Protein AF-R7S179-F1 (afdb_monomer)

Mean predicted aligned error: 14.48 Å

Organism: Punctularia strigosozonata (strain HHB-11173) (NCBI:txid741275)

Sequence (251 aa):
MVPTKLAPVFHELSKTSAAYLLSNSPLTSDRPHPTIDPVTISPVKPKHADLLTKSPETEREALLQHALHKSEVNAAYLKGQLLGQQAGMVLQSLYCERVRRQLATQEKKEDKAGKKKRIMGDGMPKLLTSDEFVQLVIDHEEAELETERTKARRRKLAEKRAKLMEKWKEDEKARLERNKAQRQRFKDEMEAYEVEKANAKAEKRKLHLCKPKLGKVEAQAPKPKISETTDDDSEQESDETELEESADETD

pLDDT: mean 84.63, std 15.51, range [36.94, 98.06]

Radius of gyration: 38.77 Å; Cα contacts (8 Å, |Δi|>4): 76; chains: 1; bounding box: 51×109×84 Å

Solvent-accessible surface area (backbone atoms only — not comparable to full-atom values): 15765 Å² total; per-residue (Å²): 135,78,62,80,88,47,51,67,57,54,57,54,41,56,74,42,95,61,25,62,80,77,46,92,62,80,90,58,55,86,57,86,71,90,82,79,84,80,74,88,76,76,80,92,69,85,86,55,58,75,67,70,70,50,80,64,92,46,74,67,48,46,52,50,47,52,51,48,52,53,51,52,53,51,52,51,50,55,51,51,51,50,52,51,51,50,53,51,50,53,52,50,51,55,49,54,51,52,52,33,52,53,45,41,54,46,52,54,47,53,58,45,56,55,61,77,74,38,98,58,76,83,75,68,93,71,66,79,84,39,69,70,51,50,50,52,51,50,52,49,52,53,50,52,53,51,54,48,53,51,50,52,52,52,50,55,51,50,53,52,49,50,54,53,50,50,52,51,50,54,54,48,51,55,49,51,52,53,45,49,52,54,51,48,54,46,49,55,51,42,52,53,50,50,54,51,50,51,49,25,58,76,72,70,48,85,76,85,74,77,81,77,75,83,72,91,71,85,75,85,77,81,74,86,76,80,76,78,75,89,70,93,77,84,82,88,81,80,82,79,78,79,78,81,79,80,82,84,78,92,131

Structure (mmCIF, N/CA/C/O backbone):
data_AF-R7S179-F1
#
_entry.id   AF-R7S179-F1
#
loop_
_atom_site.group_PDB
_atom_site.id
_atom_site.type_symbol
_atom_site.label_atom_id
_atom_site.label_alt_id
_atom_site.label_comp_id
_atom_site.label_asym_id
_atom_site.label_entity_id
_atom_site.label_seq_id
_atom_site.pdbx_PDB_ins_code
_atom_site.Cartn_x
_atom_site.Cartn_y
_atom_site.Cartn_z
_atom_site.occupancy
_atom_site.B_iso_or_equiv
_atom_site.auth_seq_id
_atom_site.auth_comp_id
_atom_site.auth_asym_id
_atom_site.auth_atom_id
_atom_site.pdbx_PDB_model_num
ATOM 1 N N . MET A 1 1 ? -9.221 -39.201 23.352 1.00 52.22 1 MET A N 1
ATOM 2 C CA . MET A 1 1 ? -10.624 -39.550 23.672 1.00 52.22 1 MET A CA 1
ATOM 3 C C . MET A 1 1 ? -11.438 -38.271 23.663 1.00 52.22 1 MET A C 1
ATOM 5 O O . MET A 1 1 ? -11.170 -37.400 24.478 1.00 52.22 1 MET A O 1
ATOM 9 N N . VAL A 1 2 ? -12.360 -38.120 22.711 1.00 57.50 2 VAL A N 1
ATOM 10 C CA . VAL A 1 2 ? -13.277 -36.971 22.676 1.00 57.50 2 VAL A CA 1
ATOM 11 C C . VAL A 1 2 ? -14.406 -37.245 23.679 1.00 57.50 2 VAL A C 1
ATOM 13 O O . VAL A 1 2 ? -14.933 -38.359 23.669 1.00 57.50 2 VAL A O 1
ATOM 16 N N . PRO A 1 3 ? -14.782 -36.296 24.555 1.00 66.88 3 PRO A N 1
ATOM 17 C CA . PRO A 1 3 ? -15.920 -36.471 25.451 1.00 66.88 3 PRO A CA 1
ATOM 18 C C . PRO A 1 3 ? -17.174 -36.802 24.634 1.00 66.88 3 PRO A C 1
ATOM 20 O O . PRO A 1 3 ? -17.532 -36.058 23.723 1.00 66.88 3 PRO A O 1
ATOM 23 N N . THR A 1 4 ? -17.864 -37.896 24.959 1.00 71.00 4 THR A N 1
ATOM 24 C CA . THR A 1 4 ? -19.039 -38.404 24.219 1.00 71.00 4 THR A CA 1
ATOM 25 C C . THR A 1 4 ? -20.164 -37.378 24.062 1.00 71.00 4 THR A C 1
ATOM 27 O O . THR A 1 4 ? -20.930 -37.453 23.108 1.00 71.00 4 THR A O 1
ATOM 30 N N . LYS A 1 5 ? -20.230 -36.369 24.939 1.00 78.12 5 LYS A N 1
ATOM 31 C CA . LYS A 1 5 ? -21.203 -35.267 24.863 1.00 78.12 5 LYS A CA 1
ATOM 32 C C . LYS A 1 5 ? -20.897 -34.222 23.780 1.00 78.12 5 LYS A C 1
ATOM 34 O O . LYS A 1 5 ? -21.787 -33.463 23.422 1.00 78.12 5 LYS A O 1
ATOM 39 N N . LEU A 1 6 ? -19.667 -34.170 23.263 1.00 81.50 6 LEU A N 1
ATOM 40 C CA . LEU A 1 6 ? -19.241 -33.186 22.255 1.00 81.50 6 LEU A CA 1
ATOM 41 C C . LEU A 1 6 ? -19.218 -33.749 20.827 1.00 81.50 6 LEU A C 1
ATOM 43 O O . LEU A 1 6 ? -19.118 -32.982 19.874 1.00 81.50 6 LEU A O 1
ATOM 47 N N . ALA A 1 7 ? -19.352 -35.068 20.664 1.00 82.31 7 ALA A N 1
ATOM 48 C CA . ALA A 1 7 ? -19.410 -35.730 19.360 1.00 82.31 7 ALA A CA 1
ATOM 49 C C . ALA A 1 7 ? -20.410 -35.103 18.355 1.00 82.31 7 ALA A C 1
ATOM 51 O O . ALA A 1 7 ? -20.011 -34.917 17.203 1.00 82.31 7 ALA A O 1
ATOM 52 N N . PRO A 1 8 ? -21.652 -34.720 18.733 1.00 88.00 8 PRO A N 1
ATOM 53 C CA . PRO A 1 8 ? -22.572 -34.100 17.776 1.00 88.00 8 PRO A CA 1
ATOM 54 C C . PRO A 1 8 ? -22.092 -32.718 17.310 1.00 88.00 8 PRO A C 1
ATOM 56 O O . PRO A 1 8 ? -22.173 -32.420 16.123 1.00 88.00 8 PRO A O 1
ATOM 59 N N . VAL A 1 9 ? -21.502 -31.919 18.205 1.00 87.00 9 VAL A N 1
ATOM 60 C CA . VAL A 1 9 ? -20.981 -30.579 17.883 1.00 87.00 9 VAL A CA 1
ATOM 61 C C . VAL A 1 9 ? -19.817 -30.668 16.896 1.00 87.00 9 VAL A C 1
ATOM 63 O O . VAL A 1 9 ? -19.770 -29.923 15.923 1.00 87.00 9 VAL A O 1
ATOM 66 N N . PHE A 1 10 ? -18.898 -31.619 17.091 1.00 88.19 10 PHE A N 1
ATOM 67 C CA . PHE A 1 10 ? -17.797 -31.850 16.151 1.00 88.19 10 PHE A CA 1
ATOM 68 C C . PHE A 1 10 ? -18.288 -32.281 14.764 1.00 88.19 10 PHE A C 1
ATOM 70 O O . PHE A 1 10 ? -17.732 -31.853 13.755 1.00 88.19 10 PHE A O 1
ATOM 77 N N . HIS A 1 11 ? -19.339 -33.099 14.708 1.00 89.12 11 HIS A N 1
ATOM 78 C CA . HIS A 1 11 ? -19.940 -33.536 13.451 1.00 89.12 11 HIS A CA 1
ATOM 79 C C . HIS A 1 11 ? -20.708 -32.418 12.728 1.00 89.12 11 HIS A C 1
ATOM 81 O O . HIS A 1 11 ? -20.750 -32.393 11.502 1.00 89.12 11 HIS A O 1
ATOM 87 N N . GLU A 1 12 ? -21.317 -31.480 13.451 1.00 91.06 12 GLU A N 1
ATOM 88 C CA . GLU A 1 12 ? -21.887 -30.281 12.828 1.00 91.06 12 GLU A CA 1
ATOM 89 C C . GLU A 1 12 ? -20.784 -29.358 12.305 1.00 91.06 12 GLU A C 1
ATOM 91 O O . GLU A 1 12 ? -20.850 -28.894 11.168 1.00 91.06 12 GLU A O 1
ATOM 96 N N . LEU A 1 13 ? -19.723 -29.160 13.088 1.00 88.00 13 LEU A N 1
ATOM 97 C CA . LEU A 1 13 ? -18.619 -28.272 12.734 1.00 88.00 13 LEU A CA 1
ATOM 98 C C . LEU A 1 13 ? -17.815 -28.794 11.531 1.00 88.00 13 LEU A C 1
ATOM 100 O O . LEU A 1 13 ? -17.402 -27.995 10.689 1.00 88.00 13 LEU A O 1
ATOM 104 N N . SER A 1 14 ? -17.684 -30.117 11.371 1.00 90.31 14 SER A N 1
ATOM 105 C CA . SER A 1 14 ? -17.060 -30.734 10.189 1.00 90.31 14 SER A CA 1
ATOM 106 C C . SER A 1 14 ? -17.833 -30.514 8.883 1.00 90.31 14 SER A C 1
ATOM 108 O O . SER A 1 14 ? -17.258 -30.672 7.809 1.00 90.31 14 SER A O 1
ATOM 110 N N . LYS A 1 15 ? -19.112 -30.123 8.951 1.00 91.38 15 LYS A N 1
ATOM 111 C CA . LYS A 1 15 ? -19.933 -29.771 7.780 1.00 91.38 15 LYS A CA 1
ATOM 112 C C . LYS A 1 15 ? -19.866 -28.288 7.417 1.00 91.38 15 LYS A C 1
ATOM 114 O O . LYS A 1 15 ? -20.423 -27.887 6.400 1.00 91.38 15 LYS A O 1
ATOM 119 N N . THR A 1 16 ? -19.226 -27.467 8.246 1.00 89.44 16 THR A N 1
ATOM 120 C CA . THR A 1 16 ? -19.090 -26.026 8.006 1.00 89.44 16 THR A CA 1
ATOM 121 C C . THR A 1 16 ? -17.781 -25.698 7.293 1.00 89.44 16 THR A C 1
ATOM 123 O O . THR A 1 16 ? -16.869 -26.521 7.212 1.00 89.44 16 THR A O 1
ATOM 126 N N . SER A 1 17 ? -17.633 -24.451 6.843 1.00 84.31 17 SER A N 1
ATOM 127 C CA . SER A 1 17 ? -16.355 -23.934 6.334 1.00 84.31 17 SER A CA 1
ATOM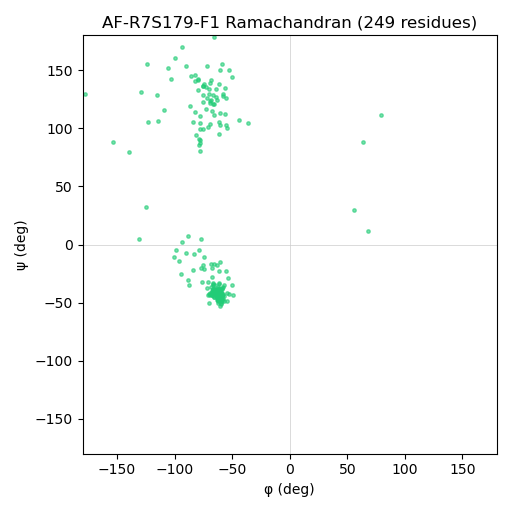 128 C C . SER A 1 17 ? -15.229 -23.966 7.375 1.00 84.31 17 SER A C 1
ATOM 130 O O . SER A 1 17 ? -14.065 -23.867 7.000 1.00 84.31 17 SER A O 1
ATOM 132 N N . ALA A 1 18 ? -15.548 -24.151 8.662 1.00 85.19 18 ALA A N 1
ATOM 133 C CA . ALA A 1 18 ? -14.594 -24.285 9.758 1.00 85.19 18 ALA A CA 1
ATOM 134 C C . ALA A 1 18 ? -14.127 -25.735 10.005 1.00 85.19 18 ALA A C 1
ATOM 136 O O . ALA A 1 18 ? -13.396 -25.984 10.964 1.00 85.19 18 ALA A O 1
ATOM 137 N N . ALA A 1 19 ? -14.490 -26.695 9.142 1.00 88.75 19 ALA A N 1
ATOM 138 C CA . ALA A 1 19 ? -14.083 -28.100 9.259 1.00 88.75 19 ALA A CA 1
ATOM 139 C C . ALA A 1 19 ? -12.560 -28.289 9.377 1.00 88.75 19 ALA A C 1
ATOM 141 O O . ALA A 1 19 ? -12.085 -29.223 10.025 1.00 88.75 19 ALA A O 1
ATOM 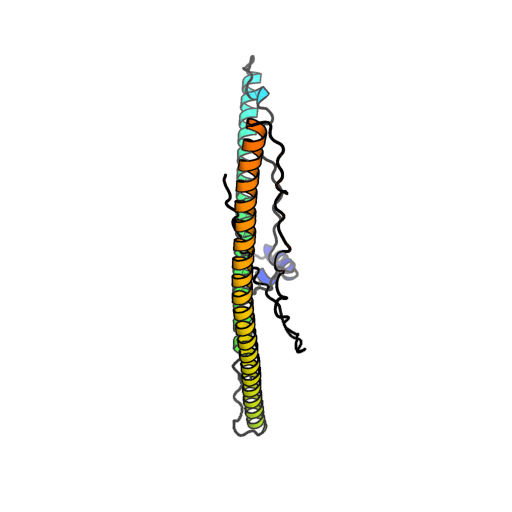142 N N . TYR A 1 20 ? -11.783 -27.369 8.800 1.00 86.31 20 TYR A N 1
ATOM 143 C CA . TYR A 1 20 ? -10.325 -27.382 8.869 1.00 86.31 20 TYR A CA 1
ATOM 144 C C . TYR A 1 20 ? -9.773 -27.269 10.298 1.00 86.31 20 TYR A C 1
ATOM 146 O O . TYR A 1 20 ? -8.650 -27.709 10.532 1.00 86.31 20 TYR A O 1
ATOM 154 N N . LEU A 1 21 ? -10.540 -26.724 11.253 1.00 86.25 21 LEU A N 1
ATOM 155 C CA . LEU A 1 21 ? -10.159 -26.662 12.670 1.00 86.25 21 LEU A CA 1
ATOM 156 C C . LEU A 1 21 ? -10.114 -28.047 13.327 1.00 86.25 21 LEU A C 1
ATOM 158 O O . LEU A 1 21 ? -9.481 -28.213 14.365 1.00 86.25 21 LEU A O 1
ATOM 162 N N . LEU A 1 22 ? -10.789 -29.033 12.729 1.00 88.38 22 LEU A N 1
ATOM 163 C CA . LEU A 1 22 ? -10.810 -30.422 13.189 1.00 88.38 22 LEU A CA 1
ATOM 164 C C . LEU A 1 22 ? -9.788 -31.295 12.459 1.00 88.38 22 LEU A C 1
ATOM 166 O O . LEU A 1 22 ? -9.523 -32.419 12.881 1.00 88.38 22 LEU A O 1
ATOM 170 N N . SER A 1 23 ? -9.241 -30.802 11.347 1.00 85.31 23 SER A N 1
ATOM 171 C CA . SER A 1 23 ? -8.255 -31.530 10.557 1.00 85.31 23 SER A CA 1
ATOM 172 C C . SER A 1 23 ? -6.856 -31.362 11.147 1.00 85.31 23 SER A C 1
ATOM 174 O O . SER A 1 23 ? -6.461 -30.259 11.513 1.00 85.31 23 SER A O 1
ATOM 176 N N . ASN A 1 24 ? -6.065 -32.435 11.140 1.00 87.38 24 ASN A N 1
ATOM 177 C CA . ASN A 1 24 ? -4.632 -32.370 11.458 1.00 87.38 24 ASN A CA 1
ATOM 178 C C . ASN A 1 24 ? -3.791 -31.817 10.291 1.00 87.38 24 ASN A C 1
ATOM 180 O O . ASN A 1 24 ? -2.563 -31.824 10.345 1.00 87.38 24 ASN A O 1
ATOM 184 N N . SER A 1 25 ? -4.435 -31.387 9.204 1.00 83.31 25 SER A N 1
ATOM 185 C CA . SER A 1 25 ? -3.755 -30.855 8.030 1.00 83.31 25 SER A CA 1
ATOM 186 C C . SER A 1 25 ? -3.246 -29.437 8.310 1.00 83.31 25 SER A C 1
ATOM 188 O O . SER A 1 25 ? -4.022 -28.620 8.823 1.00 83.31 25 SER A O 1
ATOM 190 N N . PRO A 1 26 ? -2.005 -29.099 7.907 1.00 84.12 26 PRO A N 1
ATOM 191 C CA . PRO A 1 26 ? -1.452 -27.755 8.060 1.00 84.12 26 PRO A CA 1
ATOM 192 C C . PRO A 1 26 ? -2.406 -26.679 7.534 1.00 84.12 26 PRO A C 1
ATOM 194 O O . PRO A 1 26 ? -3.123 -26.905 6.555 1.00 84.12 26 PRO A O 1
ATOM 197 N N . LEU A 1 27 ? -2.445 -25.524 8.198 1.00 85.00 27 LEU A N 1
ATOM 198 C CA . LEU A 1 27 ? -3.229 -24.381 7.735 1.00 85.00 27 LEU A CA 1
ATOM 199 C C . LEU A 1 27 ? -2.605 -23.834 6.450 1.00 85.00 27 LEU A C 1
ATOM 201 O O . LEU A 1 27 ? -1.428 -23.487 6.447 1.00 85.00 27 LEU A O 1
ATOM 205 N N . THR A 1 28 ? -3.405 -23.745 5.391 1.00 87.75 28 THR A N 1
ATOM 206 C CA . THR A 1 28 ? -3.017 -23.125 4.119 1.00 87.75 28 THR A CA 1
ATOM 207 C C . THR A 1 28 ? -3.556 -21.703 4.029 1.00 87.75 28 THR A C 1
ATOM 209 O O . THR A 1 28 ? -4.495 -21.341 4.754 1.00 87.75 28 THR A O 1
ATOM 212 N N . SER A 1 29 ? -2.975 -20.881 3.153 1.00 89.75 29 SER A N 1
ATOM 213 C CA . SER A 1 29 ? -3.337 -19.458 3.074 1.00 89.75 29 SER A CA 1
ATOM 214 C C . SER A 1 29 ? -4.766 -19.232 2.564 1.00 89.75 29 SER A C 1
ATOM 216 O O . SER A 1 29 ? -5.420 -18.280 2.992 1.00 89.75 29 SER A O 1
ATOM 218 N N . ASP A 1 30 ? -5.277 -20.165 1.756 1.00 85.31 30 ASP A N 1
ATOM 219 C CA . ASP A 1 30 ? -6.620 -20.139 1.161 1.00 85.31 30 ASP A CA 1
ATOM 220 C C . ASP A 1 30 ? -7.760 -20.461 2.139 1.00 85.31 30 ASP A C 1
ATOM 222 O O . ASP A 1 30 ? -8.935 -20.284 1.811 1.00 85.31 30 ASP A O 1
ATOM 226 N N . ARG A 1 31 ? -7.469 -20.938 3.358 1.00 85.00 31 ARG A N 1
ATOM 227 C CA . ARG A 1 31 ? -8.540 -21.247 4.318 1.00 85.00 31 ARG A CA 1
ATOM 228 C C . ARG A 1 31 ? -9.199 -19.955 4.814 1.00 85.00 31 ARG A C 1
ATOM 230 O O . ARG A 1 31 ? -8.490 -19.031 5.227 1.00 85.00 31 ARG A O 1
ATOM 237 N N . PRO A 1 32 ? -10.538 -19.868 4.870 1.00 77.62 32 PRO A N 1
ATOM 238 C CA . PRO A 1 32 ? -11.215 -18.673 5.367 1.00 77.62 32 PRO A CA 1
ATOM 239 C C . PRO A 1 32 ? -10.829 -18.408 6.831 1.00 77.62 32 PRO A C 1
ATOM 241 O O . PRO A 1 32 ? -10.699 -19.338 7.621 1.00 77.62 32 PRO A O 1
ATOM 244 N N . HIS A 1 33 ? -10.581 -17.147 7.192 1.00 76.44 33 HIS A N 1
ATOM 245 C CA . HIS A 1 33 ? -10.461 -16.713 8.591 1.00 76.44 33 HIS A CA 1
ATOM 246 C C . HIS A 1 33 ? -11.753 -16.008 8.970 1.00 76.44 33 HIS A C 1
ATOM 248 O O . HIS A 1 33 ? -12.308 -15.304 8.127 1.00 76.44 33 HIS A O 1
ATOM 254 N N . PRO A 1 34 ? -12.237 -16.180 10.208 1.00 79.19 34 PRO A N 1
ATOM 255 C CA . PRO A 1 34 ? -13.351 -15.390 10.701 1.00 79.19 34 PRO A CA 1
ATOM 256 C C . PRO A 1 34 ? -12.972 -13.906 10.710 1.00 79.19 34 PRO A C 1
ATOM 258 O O . PRO A 1 34 ? -12.215 -13.464 11.570 1.00 79.19 34 PRO A O 1
ATOM 261 N N . THR A 1 35 ? -13.512 -13.146 9.760 1.00 79.69 35 THR A N 1
ATOM 262 C CA . THR A 1 35 ? -13.478 -11.685 9.797 1.00 79.69 35 THR A CA 1
ATOM 263 C C . THR A 1 35 ? -14.386 -11.232 10.926 1.00 79.69 35 THR A C 1
ATOM 265 O O . THR A 1 35 ? -15.556 -11.615 10.977 1.00 79.69 35 THR A O 1
ATOM 268 N N . ILE A 1 36 ? -13.837 -10.460 11.858 1.00 81.69 36 ILE A N 1
ATOM 269 C CA . ILE A 1 36 ? -14.620 -9.892 12.947 1.00 81.69 36 ILE A CA 1
ATOM 270 C C . ILE A 1 36 ? -14.741 -8.403 12.700 1.00 81.69 36 ILE A C 1
ATOM 272 O O . ILE A 1 36 ? -13.739 -7.690 12.741 1.00 81.69 36 ILE A O 1
ATOM 276 N N . ASP A 1 37 ? -15.968 -7.951 12.474 1.00 85.81 37 ASP A N 1
ATOM 277 C CA . ASP A 1 37 ? -16.251 -6.540 12.274 1.00 85.81 37 ASP A CA 1
ATOM 278 C C . ASP A 1 37 ? -16.366 -5.848 13.639 1.00 85.81 37 ASP A C 1
ATOM 280 O O . ASP A 1 37 ? -17.268 -6.161 14.428 1.00 85.81 37 ASP A O 1
ATOM 284 N N . PRO A 1 38 ? -15.441 -4.932 13.973 1.00 86.75 38 PRO A N 1
ATOM 285 C CA . PRO A 1 38 ? -15.494 -4.219 15.236 1.00 86.75 38 PRO A CA 1
ATOM 286 C C . PRO A 1 38 ? -16.724 -3.300 15.273 1.00 86.75 38 PRO A C 1
ATOM 288 O O . PRO A 1 38 ? -16.932 -2.474 14.385 1.00 86.75 38 PRO A O 1
ATOM 291 N N . VAL A 1 39 ? -17.5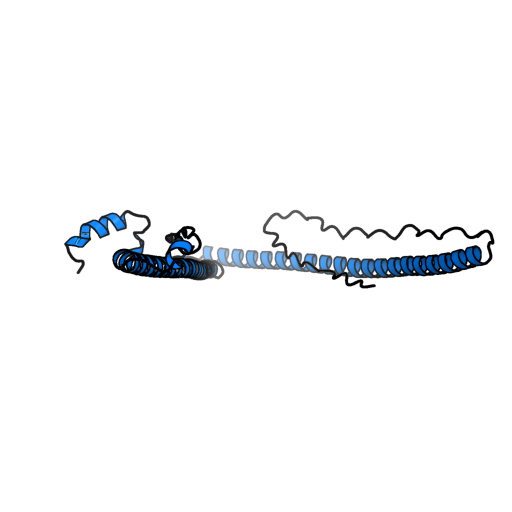28 -3.398 16.331 1.00 88.06 39 VAL A N 1
ATOM 292 C CA . VAL A 1 39 ? -18.703 -2.532 16.519 1.00 88.06 39 VAL A CA 1
ATOM 293 C C . VAL A 1 39 ? -18.255 -1.140 16.958 1.00 88.06 39 VAL A C 1
ATOM 295 O O . VAL A 1 39 ? -17.404 -0.996 17.829 1.00 88.06 39 VAL A O 1
ATOM 298 N N . THR A 1 40 ? -18.830 -0.073 16.409 1.00 88.25 40 THR A N 1
ATOM 299 C CA . THR A 1 40 ? -18.485 1.283 16.853 1.00 88.25 40 THR A CA 1
ATOM 300 C C . THR A 1 40 ? -18.918 1.510 18.305 1.00 88.25 40 THR A C 1
ATOM 302 O O . THR A 1 40 ? -20.107 1.599 18.613 1.00 88.25 40 THR A O 1
ATOM 305 N N . ILE A 1 41 ? -17.948 1.647 19.212 1.00 87.44 41 ILE A N 1
ATOM 306 C CA . ILE A 1 41 ? -18.205 2.006 20.608 1.00 87.44 41 ILE A CA 1
ATOM 307 C C . ILE A 1 41 ? -18.243 3.532 20.707 1.00 87.44 41 ILE A C 1
ATOM 309 O O . ILE A 1 41 ? -17.263 4.217 20.423 1.00 87.44 41 ILE A O 1
ATOM 313 N N . SER A 1 42 ? -19.382 4.082 21.130 1.00 88.19 42 SER A N 1
ATOM 314 C CA . SER A 1 42 ? -19.509 5.521 21.402 1.00 88.19 42 SER A CA 1
ATOM 315 C C . SER A 1 42 ? -18.510 5.975 22.477 1.00 88.19 42 SER A C 1
ATOM 317 O O . SER A 1 42 ? -18.146 5.175 23.334 1.00 88.19 42 SER A O 1
ATOM 319 N N . PRO A 1 43 ? -18.101 7.250 22.543 1.00 86.12 43 PRO A N 1
ATOM 320 C CA . PRO A 1 43 ? -17.255 7.735 23.636 1.00 86.12 43 PRO A CA 1
ATOM 321 C C . PRO A 1 43 ? -17.936 7.585 25.010 1.00 86.12 43 PRO A C 1
ATOM 323 O O . PRO A 1 43 ? -19.169 7.586 25.123 1.00 86.12 43 PRO A O 1
ATOM 326 N N . VAL A 1 44 ? -17.148 7.403 26.075 1.00 85.88 44 VAL A N 1
ATOM 327 C CA . VAL A 1 44 ? -17.656 7.418 27.460 1.00 85.88 44 VAL A CA 1
ATOM 328 C C . VAL A 1 44 ? -18.100 8.849 27.766 1.00 85.88 44 VAL A C 1
ATOM 330 O O . VAL A 1 44 ? -17.280 9.761 27.750 1.00 85.88 44 VAL A O 1
ATOM 333 N N . LYS A 1 45 ? -19.400 9.059 27.991 1.00 86.38 45 LYS A N 1
ATOM 334 C CA . LYS A 1 45 ? -19.958 10.365 28.363 1.00 86.38 45 LYS A CA 1
ATOM 335 C C . LYS A 1 45 ? -20.536 10.271 29.775 1.00 86.38 45 LYS A C 1
ATOM 337 O O . LYS A 1 45 ? -21.337 9.357 29.996 1.00 86.38 45 LYS A O 1
ATOM 342 N N . PRO A 1 46 ? -20.172 11.176 30.699 1.00 84.56 46 PRO A N 1
ATOM 343 C CA . PRO A 1 46 ? -20.833 11.250 31.995 1.00 84.56 46 PRO A CA 1
ATOM 344 C C . PRO A 1 46 ? -22.281 11.696 31.766 1.00 84.56 46 PRO A C 1
ATOM 346 O O . PRO A 1 46 ? -22.520 12.729 31.141 1.00 84.56 46 PRO A O 1
ATOM 349 N N . LYS A 1 47 ? -23.254 10.881 32.186 1.00 87.31 47 LYS A N 1
ATOM 350 C CA . LYS A 1 47 ? -24.679 11.155 31.935 1.00 87.31 47 LYS A CA 1
ATOM 351 C C . LYS A 1 47 ? -25.293 12.006 33.037 1.00 87.31 47 LYS A C 1
ATOM 353 O O . LYS A 1 47 ? -26.220 12.761 32.762 1.00 87.31 47 LYS A O 1
ATOM 358 N N . HIS A 1 48 ? -24.788 11.882 34.263 1.00 91.94 48 HIS A N 1
ATOM 359 C CA . HIS A 1 48 ? -25.393 12.490 35.4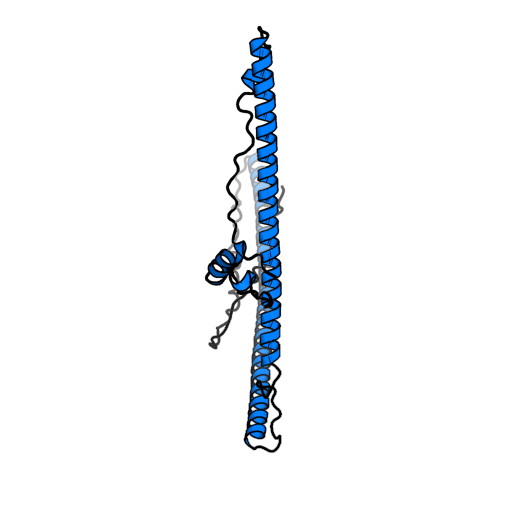43 1.00 91.94 48 HIS A CA 1
ATOM 360 C C . HIS A 1 48 ? -24.420 13.379 36.230 1.00 91.94 48 HIS A C 1
ATOM 362 O O . HIS A 1 48 ? -24.558 13.514 37.445 1.00 91.94 48 HIS A O 1
ATOM 368 N N . ALA A 1 49 ? -23.473 14.028 35.540 1.00 90.88 49 ALA A N 1
ATOM 369 C CA . ALA A 1 49 ? -22.494 14.932 36.153 1.00 90.88 49 ALA A CA 1
ATOM 370 C C . ALA A 1 49 ? -23.161 16.018 37.019 1.00 90.88 49 ALA A C 1
ATOM 372 O O . ALA A 1 49 ? -22.744 16.258 38.152 1.00 90.88 49 ALA A O 1
ATOM 373 N N . ASP A 1 50 ? -24.258 16.603 36.533 1.00 93.38 50 ASP A N 1
ATOM 374 C CA . ASP A 1 50 ? -25.000 17.645 37.249 1.00 93.38 50 ASP A CA 1
ATOM 375 C C . ASP A 1 50 ? -25.575 17.142 38.582 1.00 93.38 50 ASP A C 1
ATOM 377 O O . ASP A 1 50 ? -25.600 17.876 39.568 1.00 93.38 50 ASP A O 1
ATOM 381 N N . LEU A 1 51 ? -26.028 15.882 38.637 1.00 91.75 51 LEU A N 1
ATOM 382 C CA . LEU A 1 51 ? -26.586 15.275 39.852 1.00 91.75 51 LEU A CA 1
ATOM 383 C C . LEU A 1 51 ? -25.499 14.889 40.856 1.00 91.75 51 LEU A C 1
ATOM 385 O O . LEU A 1 51 ? -25.747 14.952 42.058 1.00 91.75 51 LEU A O 1
ATOM 389 N N . LEU A 1 52 ? -24.314 14.514 40.371 1.00 92.75 52 LEU A N 1
ATOM 390 C CA . LEU A 1 52 ? -23.147 14.216 41.204 1.00 92.75 52 LEU A CA 1
ATOM 391 C C . LEU A 1 52 ? -22.489 15.478 41.778 1.00 92.75 52 LEU A C 1
ATOM 393 O O . LEU A 1 52 ? -21.793 15.392 42.783 1.00 92.75 52 LEU A O 1
ATOM 397 N N . THR A 1 53 ? -22.717 16.643 41.167 1.00 94.12 53 THR A N 1
ATOM 398 C CA . THR A 1 53 ? -22.138 17.920 41.621 1.00 94.1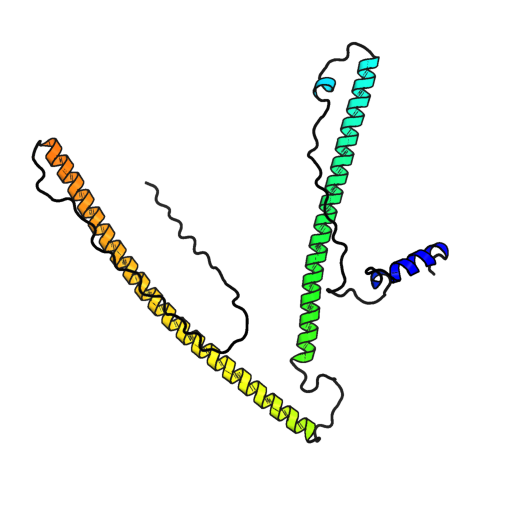2 53 THR A CA 1
ATOM 399 C C . THR A 1 53 ? -22.959 18.573 42.742 1.00 94.12 53 THR A C 1
ATOM 401 O O . THR A 1 53 ? -22.444 19.394 43.499 1.00 94.12 53 THR A O 1
ATOM 404 N N . LYS A 1 54 ? -24.246 18.227 42.874 1.00 95.06 54 LYS A N 1
ATOM 405 C CA . LYS A 1 54 ? -25.127 18.793 43.906 1.00 95.06 54 LYS A CA 1
ATOM 406 C C . LYS A 1 54 ? -24.809 18.208 45.281 1.00 95.06 54 LYS A C 1
ATOM 408 O O . LYS A 1 54 ? -24.645 16.998 45.410 1.00 95.06 54 LYS A O 1
ATOM 413 N N . SER A 1 55 ? -24.797 19.052 46.312 1.00 95.50 55 SER A N 1
ATOM 414 C CA . SER A 1 55 ? -24.729 18.579 47.698 1.00 95.50 55 SER A CA 1
ATOM 415 C C . SER A 1 55 ? -26.055 17.905 48.071 1.00 95.50 55 SER A C 1
ATOM 417 O O . SER A 1 55 ? -27.099 18.516 47.840 1.00 95.50 55 SER A O 1
ATOM 419 N N . PRO A 1 56 ? -26.048 16.684 48.628 1.00 96.56 56 PRO A N 1
ATOM 420 C CA . PRO A 1 56 ? -27.271 16.042 49.096 1.00 96.56 56 PRO A CA 1
ATOM 421 C C . PRO A 1 56 ? -27.807 16.767 50.336 1.00 96.56 56 PRO A C 1
ATOM 423 O O . PRO A 1 56 ? -27.033 17.136 51.221 1.00 96.56 56 PRO A O 1
ATOM 426 N N . GLU A 1 57 ? -29.125 16.952 50.409 1.00 96.88 57 GLU A N 1
ATOM 427 C CA . GLU A 1 57 ? -29.797 17.571 51.562 1.00 96.88 57 GLU A CA 1
ATOM 428 C C . GLU A 1 57 ? -30.296 16.511 52.552 1.00 96.88 57 GLU A C 1
ATOM 430 O O . GLU A 1 57 ? -30.422 16.770 53.748 1.00 96.88 57 GLU A O 1
ATOM 435 N N . THR A 1 58 ? -30.552 15.292 52.066 1.00 98.06 58 THR A N 1
ATOM 436 C CA . THR A 1 58 ? -31.058 14.175 52.876 1.00 98.06 58 THR A CA 1
ATOM 437 C C . THR A 1 58 ? -30.155 12.942 52.807 1.00 98.06 58 THR A C 1
ATOM 439 O O . THR A 1 58 ? -29.465 12.696 51.816 1.00 98.06 58 THR A O 1
ATOM 442 N N . GLU A 1 59 ? -30.201 12.089 53.837 1.00 97.12 59 GLU A N 1
ATOM 443 C CA . GLU A 1 59 ? -29.442 10.825 53.862 1.00 97.12 59 GLU A CA 1
ATOM 444 C C . GLU A 1 59 ? -29.796 9.907 52.682 1.00 97.12 59 GLU A C 1
ATOM 446 O O . GLU A 1 59 ? -28.934 9.249 52.096 1.00 97.12 59 GLU A O 1
ATOM 451 N N . ARG A 1 60 ? -31.074 9.891 52.287 1.00 97.31 60 ARG A N 1
ATOM 452 C CA . ARG A 1 60 ? -31.545 9.102 51.144 1.00 97.31 60 ARG A CA 1
ATOM 453 C C . ARG A 1 60 ? -30.913 9.580 49.838 1.00 97.31 60 ARG A C 1
ATOM 455 O O . ARG A 1 60 ? -30.540 8.752 49.010 1.00 97.31 60 ARG A O 1
ATOM 462 N N . GLU A 1 61 ? -30.791 10.891 49.648 1.00 97.06 61 GLU A N 1
ATOM 463 C CA . GLU A 1 61 ? -30.117 11.463 48.480 1.00 97.06 61 GLU A CA 1
ATOM 464 C C . GLU A 1 61 ? -28.637 11.101 48.457 1.00 97.06 61 GLU A C 1
ATOM 466 O O . GLU A 1 61 ? -28.146 10.682 47.411 1.00 97.06 61 GLU A O 1
ATOM 471 N N . ALA A 1 62 ? -27.956 11.158 49.605 1.00 96.44 62 ALA A N 1
ATOM 472 C CA . ALA A 1 62 ? -26.561 10.743 49.709 1.00 96.44 62 ALA A CA 1
ATOM 473 C C . ALA A 1 62 ? -26.370 9.265 49.308 1.00 96.44 62 ALA A C 1
ATOM 475 O O . ALA A 1 62 ? -25.466 8.936 48.534 1.00 96.44 62 ALA A O 1
ATOM 476 N N . LEU A 1 63 ? -27.257 8.365 49.759 1.00 97.88 63 LEU A N 1
ATOM 477 C CA . LEU A 1 63 ? -27.228 6.951 49.363 1.00 97.88 63 LEU A CA 1
ATOM 478 C C . LEU A 1 63 ? -27.459 6.758 47.858 1.00 97.88 63 LEU A C 1
ATOM 480 O O . LEU A 1 63 ? -26.760 5.960 47.225 1.00 97.88 63 LEU A O 1
ATOM 484 N N . LEU A 1 64 ? -28.413 7.489 47.275 1.00 96.69 64 LEU A N 1
ATOM 485 C CA . LEU A 1 64 ? -28.706 7.428 45.842 1.00 96.69 64 LEU A CA 1
ATOM 486 C C . LEU A 1 64 ? -27.554 7.981 44.998 1.00 96.69 64 LEU A C 1
ATOM 488 O O . LEU A 1 64 ? -27.180 7.350 44.012 1.00 96.69 64 LEU A O 1
ATOM 492 N N . GLN A 1 65 ? -26.952 9.104 45.395 1.00 96.38 65 GLN A N 1
ATOM 493 C CA . GLN A 1 65 ? -25.774 9.663 44.728 1.00 96.38 65 GLN A CA 1
ATOM 494 C C . GLN A 1 65 ? -24.589 8.697 44.776 1.00 96.38 65 GLN A C 1
ATOM 496 O O . GLN A 1 65 ? -23.922 8.488 43.766 1.00 96.38 65 GLN A O 1
ATOM 501 N N . HIS A 1 66 ? -24.355 8.042 45.913 1.00 96.25 66 HIS A N 1
ATOM 502 C CA . HIS A 1 66 ? -23.301 7.041 46.033 1.00 96.25 66 HIS A CA 1
ATOM 503 C C . HIS A 1 66 ? -23.559 5.807 45.148 1.00 96.25 66 HIS A C 1
ATOM 505 O O . HIS A 1 66 ? -22.643 5.319 44.479 1.00 96.25 66 HIS A O 1
ATOM 511 N N . ALA A 1 67 ? -24.801 5.311 45.096 1.00 97.00 67 ALA A N 1
ATOM 512 C CA . ALA A 1 67 ? -25.180 4.224 44.192 1.00 97.00 67 ALA A CA 1
ATOM 513 C C . ALA A 1 67 ? -25.020 4.626 42.714 1.00 97.00 67 ALA A C 1
ATOM 515 O O . ALA A 1 67 ? -24.504 3.842 41.914 1.00 97.00 67 ALA A O 1
ATOM 516 N N . LEU A 1 68 ? -25.394 5.862 42.368 1.00 95.62 68 LEU A N 1
ATOM 517 C CA . LEU A 1 68 ? -25.230 6.434 41.034 1.00 95.62 68 LEU A CA 1
ATOM 518 C C . LEU A 1 68 ? -23.751 6.532 40.644 1.00 95.62 68 LEU A C 1
ATOM 520 O O . LEU A 1 68 ? -23.374 6.044 39.582 1.00 95.62 68 LEU A O 1
ATOM 524 N N . HIS A 1 69 ? -22.905 7.068 41.526 1.00 95.31 69 HIS A N 1
ATOM 525 C CA . HIS A 1 69 ? -21.461 7.158 41.312 1.00 95.31 69 HIS A CA 1
ATOM 526 C C . HIS A 1 69 ? -20.845 5.771 41.078 1.00 95.31 69 HIS A C 1
ATOM 528 O O . HIS A 1 69 ? -20.106 5.567 40.117 1.00 95.31 69 HIS A O 1
ATOM 534 N N . LYS A 1 70 ? -21.196 4.776 41.907 1.00 96.31 70 LYS A N 1
ATOM 535 C CA . LYS A 1 70 ? -20.762 3.381 41.706 1.00 96.31 70 LYS A CA 1
ATOM 536 C C . LYS A 1 70 ? -21.204 2.827 40.353 1.00 96.31 70 LYS A C 1
ATOM 538 O O . LYS A 1 70 ? -20.415 2.172 39.676 1.00 96.31 70 LYS A O 1
ATOM 543 N N . SER A 1 71 ? -22.447 3.087 39.955 1.00 94.88 71 SER A N 1
ATOM 544 C CA . SER A 1 71 ? -22.969 2.650 38.661 1.00 94.88 71 SER A CA 1
ATOM 545 C C . SER A 1 71 ? -22.224 3.300 37.492 1.00 94.88 71 SER A C 1
ATOM 547 O O . SER A 1 71 ? -21.903 2.606 36.529 1.00 94.88 71 SER A O 1
ATOM 549 N N . GLU A 1 72 ? -21.930 4.603 37.556 1.00 93.50 72 GLU A N 1
ATOM 550 C CA . GLU A 1 72 ? -21.183 5.303 36.504 1.00 93.50 72 GLU A CA 1
ATOM 551 C C . GLU A 1 72 ? -19.738 4.797 36.397 1.00 93.50 72 GLU A C 1
ATOM 553 O O . GLU A 1 72 ? -19.277 4.511 35.290 1.00 93.50 72 GLU A O 1
ATOM 558 N N . VAL A 1 73 ? -19.054 4.592 37.529 1.00 93.69 73 VAL A N 1
ATOM 559 C CA . VAL A 1 73 ? -17.700 4.013 37.563 1.00 93.69 73 VAL A CA 1
ATOM 560 C C . VAL A 1 73 ? -17.686 2.604 36.965 1.00 93.69 73 VAL A C 1
ATOM 562 O O . VAL A 1 73 ? -16.848 2.306 36.114 1.00 93.69 73 VAL A O 1
ATOM 565 N N . ASN A 1 74 ? -18.639 1.747 37.344 1.00 94.81 74 ASN A N 1
ATOM 566 C CA . ASN A 1 74 ? -18.744 0.392 36.795 1.00 94.81 74 ASN A CA 1
ATOM 567 C C . ASN A 1 74 ? -19.025 0.405 35.287 1.00 94.81 74 ASN A C 1
ATOM 569 O O . ASN A 1 74 ? -18.417 -0.357 34.536 1.00 94.81 74 ASN A O 1
ATOM 573 N N . ALA A 1 75 ? -19.918 1.282 34.822 1.00 93.31 75 ALA A N 1
ATOM 574 C CA . ALA A 1 75 ? -20.214 1.420 33.400 1.00 93.31 75 ALA A CA 1
ATOM 575 C C . ALA A 1 75 ? -18.988 1.900 32.606 1.00 93.31 75 ALA A C 1
ATOM 577 O O . ALA A 1 75 ? -18.711 1.371 31.528 1.00 93.31 75 ALA A O 1
ATOM 578 N N . ALA A 1 76 ? -18.233 2.866 33.140 1.00 92.50 76 ALA A N 1
ATOM 579 C CA . ALA A 1 76 ? -16.988 3.333 32.539 1.00 92.50 76 ALA A CA 1
ATOM 580 C C . ALA A 1 76 ? -15.934 2.214 32.477 1.00 92.50 76 ALA A C 1
ATOM 582 O O . ALA A 1 76 ? -15.312 2.024 31.432 1.00 92.50 76 ALA A O 1
ATOM 583 N N . TYR A 1 77 ? -15.793 1.431 33.551 1.00 95.50 77 TYR A N 1
ATOM 584 C CA . TYR A 1 77 ? -14.884 0.285 33.613 1.00 95.50 77 TYR A CA 1
ATOM 585 C C . TYR A 1 77 ? -15.216 -0.780 32.559 1.00 95.50 77 TYR A C 1
ATOM 587 O O . TYR A 1 77 ? -14.358 -1.136 31.752 1.00 95.50 77 TYR A O 1
ATOM 595 N N . LEU A 1 78 ? -16.472 -1.238 32.504 1.00 94.69 78 LEU A N 1
ATOM 596 C CA . LEU A 1 78 ? -16.911 -2.253 31.537 1.00 94.69 78 LEU A CA 1
ATOM 597 C C . LEU A 1 78 ? -16.747 -1.770 30.093 1.00 94.69 78 LEU A C 1
ATOM 599 O O . LEU A 1 78 ? -16.321 -2.526 29.222 1.00 94.69 78 LEU A O 1
ATOM 603 N N . LYS A 1 79 ? -17.036 -0.491 29.835 1.00 94.94 79 LYS A N 1
ATOM 604 C CA . LYS A 1 79 ? -16.848 0.112 28.514 1.00 94.94 79 LYS A CA 1
ATOM 605 C C . LYS A 1 79 ? -15.370 0.203 28.126 1.00 94.94 79 LYS A C 1
ATOM 607 O O . LYS A 1 79 ? -15.035 -0.054 26.972 1.00 94.94 79 LYS A O 1
ATOM 612 N N . GLY A 1 80 ? -14.489 0.508 29.079 1.00 93.88 80 GLY A N 1
ATOM 613 C CA . GLY A 1 80 ? -13.039 0.451 28.890 1.00 93.88 80 GLY A CA 1
ATOM 614 C C . GLY A 1 80 ? -12.541 -0.965 28.586 1.00 93.88 80 GLY A C 1
ATOM 615 O O . GLY A 1 80 ? -11.748 -1.154 27.667 1.00 93.88 80 GLY A O 1
ATOM 616 N N . GLN A 1 81 ? -13.059 -1.975 29.291 1.00 96.19 81 GLN A N 1
ATOM 617 C CA . GLN A 1 81 ? -12.731 -3.379 29.035 1.00 96.19 81 GLN A CA 1
ATOM 618 C C . GLN A 1 81 ? -13.171 -3.822 27.631 1.00 96.19 81 GLN A C 1
ATOM 620 O O . GLN A 1 81 ? -12.387 -4.443 26.915 1.00 96.19 81 GLN A O 1
ATOM 625 N N . LEU A 1 82 ? -14.389 -3.457 27.219 1.00 94.88 82 LEU A N 1
ATOM 626 C CA . LEU A 1 82 ? -14.919 -3.732 25.881 1.00 94.88 82 LEU A CA 1
ATOM 627 C C . LEU A 1 82 ? -14.041 -3.098 24.788 1.00 94.88 82 LEU A C 1
ATOM 629 O O . LEU A 1 82 ? -13.693 -3.761 23.813 1.00 94.88 82 LEU A O 1
ATOM 633 N N . LEU A 1 83 ? -13.631 -1.836 24.974 1.00 94.62 83 LEU A N 1
ATOM 634 C CA . LEU A 1 83 ? -12.701 -1.149 24.070 1.00 94.62 83 LEU A CA 1
ATOM 635 C C . LEU A 1 83 ? -11.365 -1.892 23.961 1.00 94.62 83 LEU A C 1
ATOM 637 O O . LEU A 1 83 ? -10.863 -2.089 22.856 1.00 94.62 83 LEU A O 1
ATOM 641 N N . GLY A 1 84 ? -10.810 -2.339 25.091 1.00 94.75 84 GLY A N 1
ATOM 642 C CA . GLY A 1 84 ? -9.575 -3.123 25.115 1.00 94.75 84 GLY A CA 1
ATOM 643 C C . GLY A 1 84 ? -9.702 -4.453 24.369 1.00 94.75 84 GLY A C 1
ATOM 644 O O . GLY A 1 84 ? -8.821 -4.807 23.588 1.00 94.75 84 GLY A O 1
ATOM 645 N N . GLN A 1 85 ? -10.817 -5.166 24.551 1.00 94.62 85 GLN A N 1
ATOM 646 C CA . GLN A 1 85 ? -11.099 -6.411 23.830 1.00 94.62 85 GLN A CA 1
ATOM 647 C C . GLN A 1 85 ? -11.204 -6.175 22.322 1.00 94.62 85 GLN A C 1
ATOM 649 O O . GLN A 1 85 ? -10.557 -6.875 21.547 1.00 94.62 85 GLN A O 1
ATOM 654 N N . GLN A 1 86 ? -11.948 -5.151 21.905 1.00 94.38 86 GLN A N 1
ATOM 655 C CA . GLN A 1 86 ? -12.103 -4.810 20.494 1.00 94.38 86 GLN A CA 1
ATOM 656 C C . GLN A 1 86 ? -10.774 -4.403 19.849 1.00 94.38 86 GLN A C 1
ATOM 658 O O . GLN A 1 86 ? -10.465 -4.860 18.750 1.00 94.38 86 GLN A O 1
ATOM 663 N N . ALA A 1 87 ? -9.956 -3.605 20.540 1.00 93.94 87 ALA A N 1
ATOM 664 C CA . ALA A 1 87 ? -8.616 -3.260 20.075 1.00 93.94 87 ALA A CA 1
ATOM 665 C C . ALA A 1 87 ? -7.735 -4.511 19.912 1.00 93.94 87 ALA A C 1
ATOM 667 O O . ALA A 1 87 ? -7.080 -4.674 18.883 1.00 93.94 87 ALA A O 1
ATOM 668 N N . GLY A 1 88 ? -7.764 -5.428 20.885 1.00 94.44 88 GLY A N 1
ATOM 669 C CA . GLY A 1 88 ? -7.044 -6.701 20.807 1.00 94.44 88 GLY A CA 1
ATOM 670 C C . GLY A 1 88 ? -7.488 -7.567 19.624 1.00 94.44 88 GLY A C 1
ATOM 671 O O . GLY A 1 88 ? -6.648 -8.116 18.914 1.00 94.44 88 GLY A O 1
ATOM 672 N N . MET A 1 89 ? -8.793 -7.637 19.362 1.00 93.31 89 MET A N 1
ATOM 673 C CA . MET A 1 89 ? -9.353 -8.387 18.234 1.00 93.31 89 MET A CA 1
ATOM 674 C C . MET A 1 89 ? -8.915 -7.816 16.880 1.00 93.31 89 MET A C 1
ATOM 676 O O . MET A 1 89 ? -8.532 -8.582 15.999 1.00 93.31 89 MET A O 1
ATOM 680 N N . VAL A 1 90 ? -8.903 -6.486 16.731 1.00 92.81 90 VAL A N 1
ATOM 681 C CA . VAL A 1 90 ? -8.403 -5.815 15.517 1.00 92.81 90 VAL A CA 1
ATOM 682 C C . VAL A 1 90 ? -6.907 -6.073 15.318 1.00 92.81 90 VAL A C 1
ATOM 684 O O . VAL A 1 90 ? -6.461 -6.361 14.213 1.00 92.81 90 VAL A O 1
ATOM 687 N N . LEU A 1 91 ? -6.105 -6.019 16.382 1.00 94.50 91 LEU A N 1
ATOM 688 C CA . LEU A 1 91 ? -4.678 -6.338 16.279 1.00 94.50 91 LEU A CA 1
ATOM 689 C C . LEU A 1 91 ? -4.449 -7.799 15.873 1.00 94.50 91 LEU A C 1
ATOM 691 O O . LEU A 1 91 ? -3.574 -8.086 15.053 1.00 94.50 91 LEU A O 1
ATOM 695 N N . GLN A 1 92 ? -5.243 -8.721 16.417 1.00 93.31 92 GLN A N 1
ATOM 696 C CA . GLN A 1 92 ? -5.156 -10.135 16.080 1.00 93.31 92 GLN A CA 1
ATOM 697 C C . GLN A 1 92 ? -5.547 -10.404 14.622 1.00 93.31 92 GLN A C 1
ATOM 699 O O . GLN A 1 92 ? -4.853 -11.176 13.960 1.00 93.31 92 GLN A O 1
ATOM 704 N N . SER A 1 93 ? -6.598 -9.762 14.098 1.00 91.38 93 SER A N 1
ATOM 705 C CA . SER A 1 93 ? -6.984 -9.921 12.690 1.00 91.38 93 SER A CA 1
ATOM 706 C C . SER A 1 93 ? -5.882 -9.425 11.751 1.00 91.38 93 SER A C 1
ATOM 708 O O . SER A 1 93 ? -5.460 -10.166 10.863 1.00 91.38 93 SER A O 1
ATOM 710 N N . LEU A 1 94 ? -5.308 -8.246 12.018 1.00 92.75 94 LEU A N 1
ATOM 711 C CA . LEU A 1 94 ? -4.182 -7.705 11.246 1.00 92.75 94 LEU A CA 1
ATOM 712 C C . LEU A 1 94 ? -2.949 -8.618 11.287 1.00 92.75 94 LEU A C 1
ATOM 714 O O . LEU A 1 94 ? -2.282 -8.829 10.269 1.00 92.75 94 LEU A O 1
ATOM 718 N N . TYR A 1 95 ? -2.640 -9.186 12.454 1.00 94.38 95 TYR A N 1
ATOM 719 C CA . TYR A 1 95 ? -1.556 -10.157 12.582 1.00 94.38 95 TYR A CA 1
ATOM 720 C C . TYR A 1 95 ? -1.830 -11.417 11.751 1.00 94.38 95 TYR A C 1
ATOM 722 O O . TYR A 1 95 ? -0.970 -11.843 10.976 1.00 94.38 95 TYR A O 1
ATOM 730 N N . CYS A 1 96 ? -3.033 -11.987 11.858 1.00 91.06 96 CYS A N 1
ATOM 731 C CA . CYS A 1 96 ? -3.440 -13.154 11.081 1.00 91.06 96 CYS A CA 1
ATOM 732 C C . CYS A 1 96 ? -3.383 -12.889 9.570 1.00 91.06 96 CYS A C 1
ATOM 734 O O . CYS A 1 96 ? -2.899 -13.744 8.828 1.00 91.06 96 CYS A O 1
ATOM 736 N N . GLU A 1 97 ? -3.806 -11.713 9.104 1.00 91.75 97 GLU A N 1
ATOM 737 C CA . GLU A 1 97 ? -3.666 -11.310 7.702 1.00 91.75 97 GLU A CA 1
ATOM 738 C C . GLU A 1 97 ? -2.205 -11.269 7.253 1.00 91.75 97 GLU A C 1
ATOM 740 O O . GLU A 1 97 ? -1.866 -11.796 6.191 1.00 91.75 97 GLU A O 1
ATOM 745 N N . ARG A 1 98 ? -1.314 -10.677 8.059 1.00 94.81 98 ARG A N 1
ATOM 746 C CA . ARG A 1 98 ? 0.119 -10.630 7.744 1.00 94.81 98 ARG A CA 1
ATOM 747 C C . ARG A 1 98 ? 0.711 -12.035 7.636 1.00 94.81 98 ARG A C 1
ATOM 749 O O . ARG A 1 98 ? 1.411 -12.313 6.663 1.00 94.81 98 ARG A O 1
ATOM 756 N N . VAL A 1 99 ? 0.414 -12.916 8.591 1.00 93.38 99 VAL A N 1
ATOM 757 C CA . VAL A 1 99 ? 0.879 -14.314 8.570 1.00 93.38 99 VAL A CA 1
ATOM 758 C C . VAL A 1 99 ? 0.349 -15.041 7.336 1.00 93.38 99 VAL A C 1
ATOM 760 O O . VAL A 1 99 ? 1.110 -15.721 6.655 1.00 93.38 99 VAL A O 1
ATOM 763 N N . ARG A 1 100 ? -0.924 -14.846 6.978 1.00 91.88 100 ARG A N 1
ATOM 764 C CA . ARG A 1 100 ? -1.518 -15.431 5.765 1.00 91.88 100 ARG A CA 1
ATOM 765 C C . ARG A 1 100 ? -0.836 -14.962 4.493 1.00 91.88 100 ARG A C 1
ATOM 767 O O . ARG A 1 100 ? -0.563 -15.785 3.629 1.00 91.88 100 ARG A O 1
ATOM 774 N N . ARG A 1 101 ? -0.520 -13.669 4.379 1.00 93.31 101 ARG A N 1
ATOM 775 C CA . ARG A 1 101 ? 0.226 -13.137 3.227 1.00 93.31 101 ARG A CA 1
ATOM 776 C C . ARG A 1 101 ? 1.608 -13.776 3.130 1.00 93.31 101 ARG A C 1
ATOM 778 O O . ARG A 1 101 ? 2.003 -14.190 2.046 1.00 93.31 101 ARG A O 1
ATOM 785 N N . GLN A 1 102 ? 2.323 -13.905 4.247 1.00 94.56 102 GLN A N 1
ATOM 786 C CA . GLN A 1 102 ? 3.620 -14.589 4.269 1.00 94.56 102 GLN A CA 1
ATOM 787 C C . GLN A 1 102 ? 3.486 -16.050 3.832 1.00 94.56 102 GLN A C 1
ATOM 789 O O . GLN A 1 102 ? 4.222 -16.493 2.950 1.00 94.56 102 GLN A O 1
ATOM 794 N N . LEU A 1 103 ? 2.497 -16.762 4.366 1.00 94.38 103 LEU A N 1
ATOM 795 C CA . LEU A 1 103 ? 2.237 -18.156 4.032 1.00 94.38 103 LEU A CA 1
ATOM 796 C C . LEU A 1 103 ? 1.872 -18.311 2.544 1.00 94.38 103 LEU A C 1
ATOM 798 O O . LEU A 1 103 ? 2.482 -19.122 1.859 1.00 94.38 103 LEU A O 1
ATOM 802 N N . ALA A 1 104 ? 1.023 -17.437 1.996 1.00 94.31 104 ALA A N 1
ATOM 803 C CA . ALA A 1 104 ? 0.697 -17.411 0.569 1.00 94.31 104 ALA A CA 1
ATOM 804 C C . ALA A 1 104 ? 1.931 -17.155 -0.310 1.00 94.31 104 ALA A C 1
ATOM 806 O O . ALA A 1 104 ? 2.084 -17.745 -1.379 1.00 94.31 104 ALA A O 1
ATOM 807 N N . THR A 1 105 ? 2.837 -16.262 0.112 1.00 92.75 105 THR A N 1
ATOM 808 C CA . THR A 1 105 ? 4.092 -16.040 -0.625 1.00 92.75 105 THR A CA 1
ATOM 809 C C . THR A 1 105 ? 5.012 -17.252 -0.575 1.00 92.75 105 THR A C 1
ATOM 811 O O . THR A 1 105 ? 5.708 -17.510 -1.556 1.00 92.75 105 THR A O 1
ATOM 814 N N . GLN A 1 106 ? 5.023 -17.988 0.538 1.00 91.06 106 GLN A N 1
ATOM 815 C CA . GLN A 1 106 ? 5.808 -19.205 0.684 1.00 91.06 106 GLN A CA 1
ATOM 816 C C . GLN A 1 106 ? 5.235 -20.336 -0.173 1.00 91.06 106 GLN A C 1
ATOM 818 O O . GLN A 1 106 ? 5.975 -20.881 -0.986 1.00 91.06 106 GLN A O 1
ATOM 823 N N . GLU A 1 107 ? 3.932 -20.606 -0.084 1.00 92.00 107 GLU A N 1
ATOM 824 C CA . GLU A 1 107 ? 3.235 -21.599 -0.917 1.00 92.00 107 GLU A CA 1
ATOM 825 C C . GLU A 1 107 ? 3.476 -21.311 -2.408 1.00 92.00 107 GLU A C 1
ATOM 827 O O . GLU A 1 107 ? 3.969 -22.162 -3.143 1.00 92.00 107 GLU A O 1
ATOM 832 N N . LYS A 1 108 ? 3.305 -20.053 -2.848 1.00 89.81 108 LYS A N 1
ATOM 833 C CA . LYS A 1 108 ? 3.602 -19.650 -4.236 1.00 89.81 108 LYS A CA 1
ATOM 834 C C . LYS A 1 108 ? 5.069 -19.838 -4.623 1.00 89.81 108 LYS A C 1
ATOM 836 O O . LYS A 1 108 ? 5.365 -20.066 -5.798 1.00 89.81 108 LYS A O 1
ATOM 841 N N . LYS A 1 109 ? 6.010 -19.662 -3.690 1.00 87.31 109 LYS A N 1
ATOM 842 C CA . LYS A 1 109 ? 7.439 -19.901 -3.946 1.00 87.31 109 LYS A CA 1
ATOM 843 C C . LYS A 1 109 ? 7.718 -21.390 -4.096 1.00 87.31 109 LYS A C 1
ATOM 845 O O . LYS A 1 109 ? 8.441 -21.742 -5.021 1.00 87.31 109 LYS A O 1
ATOM 850 N N . GLU A 1 110 ? 7.145 -22.230 -3.244 1.00 83.19 110 GLU A N 1
ATOM 851 C CA . GLU A 1 110 ? 7.272 -23.689 -3.312 1.00 83.19 110 GLU A CA 1
ATOM 852 C C . GLU A 1 110 ? 6.663 -24.227 -4.616 1.00 83.19 110 GLU A C 1
ATOM 854 O O . GLU A 1 110 ? 7.345 -24.930 -5.367 1.00 83.19 110 GLU A O 1
ATOM 859 N N . ASP A 1 111 ? 5.468 -23.759 -4.983 1.00 80.88 111 ASP A N 1
ATOM 860 C CA . ASP A 1 111 ? 4.808 -24.099 -6.247 1.00 80.88 111 ASP A CA 1
ATOM 861 C C . ASP A 1 111 ? 5.640 -23.696 -7.471 1.00 80.88 111 ASP A C 1
ATOM 863 O O . ASP A 1 111 ? 5.768 -24.447 -8.443 1.00 80.88 111 ASP A O 1
ATOM 867 N N . LYS A 1 112 ? 6.230 -22.493 -7.450 1.00 78.06 112 LYS A N 1
ATOM 868 C CA . LYS A 1 112 ? 7.093 -22.012 -8.540 1.00 78.06 112 LYS A CA 1
ATOM 869 C C . LYS A 1 112 ? 8.435 -22.742 -8.568 1.00 78.06 112 LYS A C 1
ATOM 871 O O . LYS A 1 112 ? 8.951 -22.991 -9.657 1.00 78.06 112 LYS A O 1
ATOM 876 N N . ALA A 1 113 ? 9.011 -23.071 -7.415 1.00 72.94 113 ALA A N 1
ATOM 877 C CA . ALA A 1 113 ? 10.275 -23.795 -7.322 1.00 72.94 113 ALA A CA 1
ATOM 878 C C . ALA A 1 113 ? 10.145 -25.219 -7.878 1.00 72.94 113 ALA A C 1
ATOM 880 O O . ALA A 1 113 ? 11.027 -25.652 -8.619 1.00 72.94 113 ALA A O 1
ATOM 881 N N . GLY A 1 114 ? 9.026 -25.899 -7.605 1.00 64.94 114 GLY A N 1
ATOM 882 C CA . GLY A 1 114 ? 8.730 -27.215 -8.175 1.00 64.94 114 GLY A CA 1
ATOM 883 C C . GLY A 1 114 ? 8.624 -27.207 -9.705 1.00 64.94 114 GLY A C 1
ATOM 884 O O . GLY A 1 114 ? 9.048 -28.162 -10.350 1.00 64.94 114 GLY A O 1
ATOM 885 N N . LYS A 1 115 ? 8.126 -26.108 -10.291 1.00 65.25 115 LYS A N 1
ATOM 886 C CA . LYS A 1 115 ? 7.899 -25.976 -11.743 1.00 65.25 115 LYS A CA 1
ATOM 887 C C . LYS A 1 115 ? 9.110 -25.470 -12.532 1.00 65.25 115 LYS A C 1
ATOM 889 O O . LYS A 1 115 ? 9.300 -25.874 -13.668 1.00 65.25 115 LYS A O 1
ATOM 894 N N . LYS A 1 116 ? 9.930 -24.576 -11.967 1.00 62.09 116 LYS A N 1
ATOM 895 C CA . LYS A 1 116 ? 10.964 -23.840 -12.728 1.00 62.09 116 LYS A CA 1
ATOM 896 C C . LYS A 1 116 ? 12.292 -24.572 -12.947 1.00 62.09 116 LYS A C 1
ATOM 898 O O . LYS A 1 116 ? 13.145 -24.026 -13.632 1.00 62.09 116 LYS A O 1
ATOM 903 N N . LYS A 1 117 ? 12.525 -25.729 -12.322 1.00 58.41 117 LYS A N 1
ATOM 904 C CA . LYS A 1 117 ? 13.845 -26.399 -12.35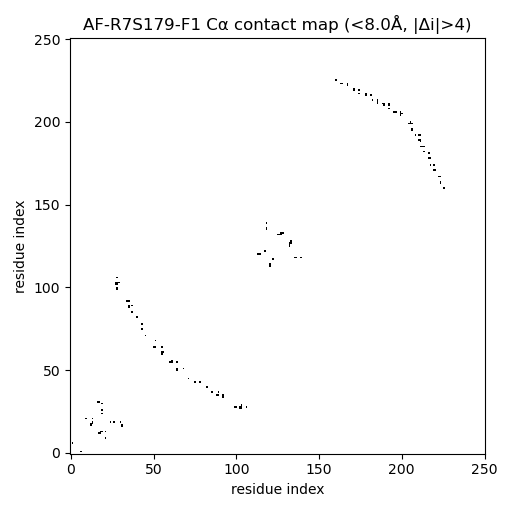8 1.00 58.41 117 LYS A CA 1
ATOM 905 C C . LYS A 1 117 ? 13.799 -27.880 -12.711 1.00 58.41 117 LYS A C 1
ATOM 907 O O . LYS A 1 117 ? 14.820 -28.558 -12.639 1.00 58.41 117 LYS A O 1
ATOM 912 N N . ARG A 1 118 ? 12.623 -28.405 -13.035 1.00 66.31 118 ARG A N 1
ATOM 913 C CA . ARG A 1 118 ? 12.447 -29.823 -13.321 1.00 66.31 118 ARG A CA 1
ATOM 914 C C . ARG A 1 118 ? 12.053 -29.993 -14.778 1.00 66.31 118 ARG A C 1
ATOM 916 O O . ARG A 1 118 ? 10.908 -29.752 -15.130 1.00 66.31 118 ARG A O 1
ATOM 923 N N . ILE A 1 119 ? 13.015 -30.473 -15.567 1.00 72.00 119 ILE A N 1
ATOM 924 C CA . ILE A 1 119 ? 12.812 -31.012 -16.922 1.00 72.00 119 ILE A CA 1
ATOM 925 C C . ILE A 1 119 ? 11.671 -32.049 -16.896 1.00 72.00 119 ILE A C 1
ATOM 927 O O . ILE A 1 119 ? 10.846 -32.103 -17.796 1.00 72.00 119 ILE A O 1
ATOM 931 N N . MET A 1 120 ? 11.556 -32.806 -15.796 1.00 68.38 120 MET A N 1
ATOM 932 C CA . MET A 1 120 ? 10.462 -33.744 -15.540 1.00 68.38 120 MET A CA 1
ATOM 933 C C . MET A 1 120 ? 9.770 -33.394 -14.212 1.00 68.38 120 MET A C 1
ATOM 935 O O . MET A 1 120 ? 10.327 -33.590 -13.128 1.00 68.38 120 MET A O 1
ATOM 939 N N . GLY A 1 121 ? 8.572 -32.806 -14.286 1.00 66.56 121 GLY A N 1
ATOM 940 C CA . GLY A 1 121 ? 7.820 -32.308 -13.122 1.00 66.56 121 GLY A CA 1
ATOM 941 C C . GLY A 1 121 ? 7.288 -33.393 -12.171 1.00 66.56 121 GLY A C 1
ATOM 942 O O . GLY A 1 121 ? 6.973 -33.090 -11.022 1.00 66.56 121 GLY A O 1
ATOM 943 N N . ASP A 1 122 ? 7.233 -34.647 -12.621 1.00 72.44 122 ASP A N 1
ATOM 944 C CA . ASP A 1 122 ? 6.752 -35.826 -11.885 1.00 72.44 122 ASP A CA 1
ATOM 945 C C . ASP A 1 122 ? 7.767 -36.370 -10.862 1.00 72.44 122 ASP A C 1
ATOM 947 O O . ASP A 1 122 ? 7.389 -37.060 -9.917 1.00 72.44 122 ASP A O 1
ATOM 951 N N . GLY A 1 123 ? 9.054 -36.039 -11.011 1.00 73.12 123 GLY A N 1
ATOM 952 C CA . GLY A 1 123 ? 10.114 -36.478 -10.101 1.00 73.12 123 GLY A CA 1
ATOM 953 C C . GLY A 1 123 ? 10.403 -37.982 -10.144 1.00 73.12 123 GLY A C 1
ATOM 954 O O . GLY A 1 123 ? 11.119 -38.473 -9.270 1.00 73.12 123 GLY A O 1
ATOM 955 N N . MET A 1 124 ? 9.869 -38.704 -11.135 1.00 77.94 124 MET A N 1
ATOM 956 C CA . MET A 1 124 ? 10.155 -40.121 -11.340 1.00 77.94 124 MET A CA 1
ATOM 957 C C . MET A 1 124 ? 11.424 -40.309 -12.185 1.00 77.94 124 MET A C 1
ATOM 959 O O . MET A 1 124 ? 11.689 -39.514 -13.090 1.00 77.94 124 MET A O 1
ATOM 963 N N . PRO A 1 125 ? 12.229 -41.353 -11.915 1.00 75.81 125 PRO A N 1
ATOM 964 C CA . PRO A 1 125 ? 13.393 -41.658 -12.733 1.00 75.81 125 PRO A CA 1
ATOM 965 C C . PRO A 1 125 ? 12.940 -42.082 -14.136 1.00 75.81 125 PRO A C 1
ATOM 967 O O . PRO A 1 125 ? 12.206 -43.056 -14.290 1.00 75.81 125 PRO A O 1
ATOM 970 N N . LYS A 1 126 ? 13.391 -41.356 -15.161 1.00 78.00 126 LYS A N 1
ATOM 971 C CA . LYS A 1 126 ? 13.196 -41.716 -16.570 1.00 78.00 126 LYS A CA 1
ATOM 972 C C . LYS A 1 126 ? 14.495 -42.227 -17.176 1.00 78.00 126 LYS A C 1
ATOM 974 O O . LYS A 1 126 ? 15.589 -41.849 -16.757 1.00 78.00 126 LYS A O 1
ATOM 979 N N . LEU A 1 127 ? 14.362 -43.093 -18.175 1.00 84.94 127 LEU A N 1
ATOM 980 C CA . LEU A 1 127 ? 15.501 -43.617 -18.911 1.00 84.94 127 LEU A CA 1
ATOM 981 C C . LEU A 1 127 ? 16.075 -42.521 -19.822 1.00 84.94 127 LEU A C 1
ATOM 983 O O . LEU A 1 127 ? 15.406 -42.072 -20.752 1.00 84.94 127 LEU A O 1
ATOM 987 N N . LEU A 1 128 ? 17.324 -42.122 -19.566 1.00 83.94 128 LEU A N 1
ATOM 988 C CA . LEU A 1 128 ? 18.014 -41.039 -20.286 1.00 83.94 128 LEU A CA 1
ATOM 989 C C . LEU A 1 128 ? 18.234 -41.326 -21.780 1.00 83.94 128 LEU A C 1
ATOM 991 O O . LEU A 1 128 ? 18.500 -40.407 -22.543 1.00 83.94 128 LEU A O 1
ATOM 995 N N . THR A 1 129 ? 18.136 -42.590 -22.196 1.00 86.69 129 THR A N 1
ATOM 996 C CA . THR A 1 129 ? 18.299 -43.023 -23.592 1.00 86.69 129 THR A CA 1
ATOM 997 C C . THR A 1 129 ? 16.980 -43.110 -24.355 1.00 86.69 129 THR A C 1
ATOM 999 O O . THR A 1 129 ? 16.979 -43.574 -25.488 1.00 86.69 129 THR A O 1
ATOM 1002 N N . SER A 1 130 ? 15.849 -42.755 -23.737 1.00 87.50 130 SER A N 1
ATOM 1003 C CA . SER A 1 130 ? 14.577 -42.699 -24.462 1.00 87.50 130 SER A CA 1
ATOM 1004 C C . SER A 1 130 ? 14.560 -41.489 -25.396 1.00 87.50 130 SER A C 1
ATOM 1006 O O . SER A 1 130 ? 14.934 -40.389 -24.988 1.00 87.50 130 SER A O 1
ATOM 1008 N N . ASP A 1 131 ? 14.098 -41.683 -26.631 1.00 90.62 131 ASP A N 1
ATOM 1009 C CA . ASP A 1 131 ? 13.995 -40.605 -27.625 1.00 90.62 131 ASP A CA 1
ATOM 1010 C C . ASP A 1 131 ? 13.127 -39.444 -27.112 1.00 90.62 131 ASP A C 1
ATOM 1012 O O . ASP A 1 131 ? 13.442 -38.278 -27.337 1.00 90.62 131 ASP A O 1
ATOM 1016 N N . GLU A 1 132 ? 12.087 -39.760 -26.333 1.00 85.88 132 GLU A N 1
ATOM 1017 C CA . GLU A 1 132 ? 11.222 -38.781 -25.664 1.00 85.88 132 GLU A CA 1
ATOM 1018 C C . GLU A 1 132 ? 11.997 -37.873 -24.697 1.00 85.88 132 GLU A C 1
ATOM 1020 O O . GLU A 1 132 ? 11.745 -36.671 -24.632 1.00 85.88 132 GLU A O 1
ATOM 1025 N N . PHE A 1 133 ? 12.949 -38.427 -23.934 1.00 85.56 133 PHE A N 1
ATOM 1026 C CA . PHE A 1 133 ? 13.771 -37.638 -23.016 1.00 85.56 133 PHE A CA 1
ATOM 1027 C C . PHE A 1 133 ? 14.717 -36.713 -23.785 1.00 85.56 133 PHE A C 1
ATOM 1029 O O . PHE A 1 133 ? 14.862 -35.549 -23.420 1.00 85.56 133 PHE A O 1
ATOM 1036 N N . VAL A 1 134 ? 15.333 -37.219 -24.857 1.00 89.06 134 VAL A N 1
ATOM 1037 C CA . VAL A 1 134 ? 16.251 -36.437 -25.695 1.00 89.06 134 VAL A CA 1
ATOM 1038 C C . VAL A 1 134 ? 15.522 -35.262 -26.352 1.00 89.06 134 VAL A C 1
ATOM 1040 O O . VAL A 1 134 ? 16.014 -34.140 -26.274 1.00 89.06 134 VAL A O 1
ATOM 1043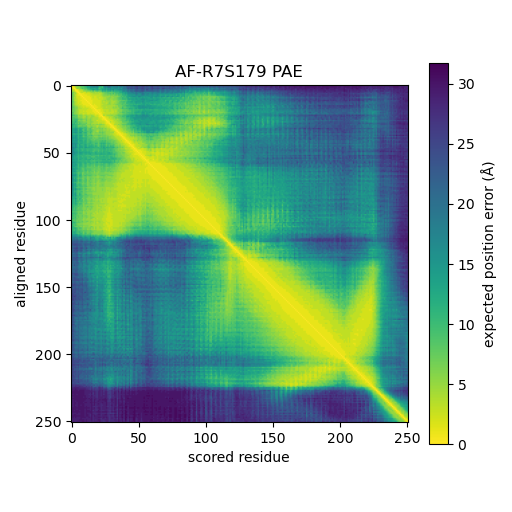 N N . GLN A 1 135 ? 14.334 -35.489 -26.925 1.00 88.31 135 GLN A N 1
ATOM 1044 C CA . GLN A 1 135 ? 13.506 -34.419 -27.500 1.00 88.31 135 GLN A CA 1
ATOM 1045 C C . GLN A 1 135 ? 13.147 -33.356 -26.460 1.00 88.31 135 GLN A C 1
ATOM 1047 O O . GLN A 1 135 ? 13.307 -32.167 -26.712 1.00 88.31 135 GLN A O 1
ATOM 1052 N N . LEU A 1 136 ? 12.753 -33.775 -25.256 1.00 86.25 136 LEU A N 1
ATOM 1053 C CA . LEU A 1 136 ? 12.351 -32.841 -24.209 1.00 86.25 136 LEU A CA 1
ATOM 1054 C C . LEU A 1 136 ? 13.517 -31.967 -23.709 1.00 86.25 136 LEU A C 1
ATOM 1056 O O . LEU A 1 136 ? 13.310 -30.803 -23.365 1.00 86.25 136 LEU A O 1
ATOM 1060 N N . VAL A 1 137 ? 14.744 -32.497 -23.678 1.00 88.25 137 VAL A N 1
ATOM 1061 C CA . VAL A 1 137 ? 15.945 -31.703 -23.359 1.00 88.25 137 VAL A CA 1
ATOM 1062 C C . VAL A 1 137 ? 16.236 -30.679 -24.457 1.00 88.25 137 VAL A C 1
ATOM 1064 O O . VAL A 1 137 ? 16.509 -29.526 -24.130 1.00 88.25 137 VAL A O 1
ATOM 1067 N N . ILE A 1 138 ? 16.122 -31.066 -25.731 1.00 89.44 138 ILE A N 1
ATOM 1068 C CA . ILE A 1 138 ? 16.306 -30.152 -26.870 1.00 89.44 138 ILE A CA 1
ATOM 1069 C C . ILE A 1 138 ? 15.291 -29.003 -26.799 1.00 89.44 138 ILE A C 1
ATOM 1071 O O . ILE A 1 138 ? 15.687 -27.840 -26.813 1.00 89.44 138 ILE A O 1
ATOM 1075 N N . ASP A 1 139 ? 14.005 -29.314 -26.620 1.00 87.38 139 ASP A N 1
ATOM 1076 C CA . ASP A 1 139 ? 12.942 -28.306 -26.508 1.00 87.38 139 ASP A CA 1
ATOM 1077 C C . ASP A 1 139 ? 13.189 -27.340 -25.334 1.00 87.38 139 ASP A C 1
ATOM 1079 O O . ASP A 1 139 ? 12.936 -26.136 -25.431 1.00 87.38 139 ASP A O 1
ATOM 1083 N N . HIS A 1 140 ? 13.698 -27.853 -24.208 1.00 85.00 140 HIS A N 1
ATOM 1084 C CA . HIS A 1 140 ? 14.044 -27.035 -23.047 1.00 85.00 140 HIS A CA 1
ATOM 1085 C C . HIS A 1 140 ? 15.212 -26.083 -23.341 1.00 85.00 140 HIS A C 1
ATOM 1087 O O . HIS A 1 140 ? 15.134 -24.904 -22.994 1.00 85.00 140 HIS A O 1
ATOM 1093 N N . GLU A 1 141 ? 16.279 -26.564 -23.982 1.00 89.38 141 GLU A N 1
ATOM 1094 C CA . GLU A 1 141 ? 17.424 -25.736 -24.383 1.00 89.38 141 GLU A CA 1
ATOM 1095 C C . GLU A 1 141 ? 17.011 -24.651 -25.390 1.00 89.38 141 GLU A C 1
ATOM 1097 O O . GLU A 1 141 ? 17.389 -23.486 -25.243 1.00 89.38 141 GLU A O 1
ATOM 1102 N N . GLU A 1 142 ? 16.177 -24.994 -26.375 1.00 89.88 142 GLU A N 1
ATOM 1103 C CA . GLU A 1 142 ? 15.630 -24.033 -27.337 1.00 89.88 142 GLU A CA 1
ATOM 1104 C C . GLU A 1 142 ? 14.767 -22.967 -26.649 1.00 89.88 142 GLU A C 1
ATOM 1106 O O . GLU A 1 142 ? 14.927 -21.767 -26.904 1.00 89.88 142 GLU A O 1
ATOM 1111 N N . ALA A 1 143 ? 13.900 -23.376 -25.719 1.00 86.75 143 ALA A N 1
ATOM 1112 C CA . ALA A 1 143 ? 13.087 -22.455 -24.936 1.00 86.75 143 ALA A CA 1
ATOM 1113 C C . ALA A 1 143 ? 13.951 -21.520 -24.073 1.00 86.75 143 ALA A C 1
ATOM 1115 O O . ALA A 1 143 ? 13.693 -20.313 -24.025 1.00 86.75 143 ALA A O 1
ATOM 1116 N N . GLU A 1 144 ? 14.997 -22.029 -23.415 1.00 85.31 144 GLU A N 1
ATOM 1117 C CA . GLU A 1 144 ? 15.924 -21.196 -22.643 1.00 85.31 144 GLU A CA 1
ATOM 1118 C C . GLU A 1 144 ? 16.606 -20.155 -23.534 1.00 85.31 144 GLU A C 1
ATOM 1120 O O . GLU A 1 144 ? 16.563 -18.960 -23.211 1.00 85.31 144 GLU A O 1
ATOM 1125 N N . LEU A 1 145 ? 17.123 -20.567 -24.694 1.00 89.44 145 LEU A N 1
ATOM 1126 C CA . LEU A 1 145 ? 17.744 -19.669 -25.668 1.00 89.44 145 LEU A CA 1
ATOM 1127 C C . LEU A 1 145 ? 16.779 -18.576 -26.151 1.00 89.44 145 LEU A C 1
ATOM 1129 O O . LEU A 1 145 ? 17.162 -17.403 -26.217 1.00 89.44 145 LEU A O 1
ATOM 1133 N N . GLU A 1 146 ? 15.519 -18.904 -26.440 1.00 86.38 146 GLU A N 1
ATOM 1134 C CA . GLU A 1 146 ? 14.509 -17.908 -26.819 1.00 86.38 146 GLU A CA 1
ATOM 1135 C C . GLU A 1 146 ? 14.181 -16.941 -25.668 1.00 86.38 146 GLU A C 1
ATOM 1137 O O . GLU A 1 146 ? 14.072 -15.721 -25.867 1.00 86.38 146 GLU A O 1
ATOM 1142 N N . THR A 1 147 ? 14.116 -17.420 -24.420 1.00 83.81 147 THR A N 1
ATOM 1143 C CA . THR A 1 147 ? 13.934 -16.523 -23.265 1.00 83.81 147 THR A CA 1
ATOM 1144 C C . THR A 1 147 ? 15.127 -15.586 -23.060 1.00 83.81 147 THR A C 1
ATOM 1146 O O . THR A 1 147 ? 14.955 -14.429 -22.665 1.00 83.81 147 THR A O 1
ATOM 1149 N N . GLU A 1 148 ? 16.349 -16.037 -23.336 1.00 89.38 148 GLU A N 1
ATOM 1150 C CA . GLU A 1 148 ? 17.540 -15.192 -23.269 1.00 89.38 148 GLU A CA 1
ATOM 1151 C C . GLU A 1 148 ? 17.565 -14.155 -24.392 1.00 89.38 148 GLU A C 1
ATOM 1153 O O . GLU A 1 148 ? 17.829 -12.974 -24.135 1.00 89.38 148 GLU A O 1
ATOM 1158 N N . ARG A 1 149 ? 17.205 -14.551 -25.619 1.00 89.69 149 ARG A N 1
ATOM 1159 C CA . ARG A 1 149 ? 17.073 -13.644 -26.770 1.00 89.69 149 ARG A CA 1
ATOM 1160 C C . ARG A 1 149 ? 16.045 -12.551 -26.506 1.00 89.69 149 ARG A C 1
ATOM 1162 O O . ARG A 1 149 ? 16.332 -11.367 -26.711 1.00 89.69 149 ARG A O 1
ATOM 1169 N N . THR A 1 150 ? 14.872 -12.911 -25.994 1.00 84.88 150 THR A N 1
ATOM 1170 C CA . THR A 1 150 ? 13.818 -11.943 -25.653 1.00 84.88 150 THR A CA 1
ATOM 1171 C C . THR A 1 150 ? 14.242 -11.014 -24.512 1.00 84.88 150 THR A C 1
ATOM 1173 O O . THR A 1 150 ? 14.061 -9.798 -24.624 1.00 84.88 150 THR A O 1
ATOM 1176 N N . LYS A 1 151 ? 14.893 -11.523 -23.454 1.00 89.81 151 LYS A N 1
ATOM 1177 C CA . LYS A 1 151 ? 15.484 -10.688 -22.386 1.00 89.81 151 LYS A CA 1
ATOM 1178 C C . LYS A 1 151 ? 16.539 -9.728 -22.933 1.00 89.81 151 LYS A C 1
ATOM 1180 O O . LYS A 1 151 ? 16.530 -8.549 -22.577 1.00 89.81 151 LYS A O 1
ATOM 1185 N N . ALA A 1 152 ? 17.420 -10.189 -23.819 1.00 92.38 152 ALA A N 1
ATOM 1186 C CA . ALA A 1 152 ? 18.428 -9.347 -24.455 1.00 92.38 152 ALA A CA 1
ATOM 1187 C C . ALA A 1 152 ? 17.788 -8.259 -25.336 1.00 92.38 152 ALA A C 1
ATOM 1189 O O . ALA A 1 152 ? 18.216 -7.103 -25.292 1.00 92.38 152 ALA A O 1
ATOM 1190 N N . ARG A 1 153 ? 16.724 -8.588 -26.084 1.00 90.69 153 ARG A N 1
ATOM 1191 C CA . ARG A 1 153 ? 15.924 -7.623 -26.861 1.00 90.69 153 ARG A CA 1
ATOM 1192 C C . ARG A 1 153 ? 15.314 -6.553 -25.953 1.00 90.69 153 ARG A C 1
ATOM 1194 O O . ARG A 1 153 ? 15.464 -5.364 -26.233 1.00 90.69 153 ARG A O 1
ATOM 1201 N N . ARG A 1 154 ? 14.699 -6.967 -24.838 1.00 88.00 154 ARG A N 1
ATOM 1202 C CA . ARG A 1 154 ? 14.112 -6.065 -23.830 1.00 88.00 154 ARG A CA 1
ATOM 1203 C C . ARG A 1 154 ? 15.165 -5.143 -23.208 1.00 88.00 154 ARG A C 1
ATOM 1205 O O . ARG A 1 154 ? 14.944 -3.937 -23.156 1.00 88.00 154 ARG A O 1
ATOM 1212 N N . ARG A 1 155 ? 16.336 -5.668 -22.822 1.00 91.19 155 ARG A N 1
ATOM 1213 C CA . ARG A 1 155 ? 17.454 -4.865 -22.282 1.00 91.19 155 ARG A CA 1
ATOM 1214 C C . ARG A 1 155 ? 17.937 -3.808 -23.273 1.00 91.19 155 ARG A C 1
ATOM 1216 O O . ARG A 1 155 ? 18.001 -2.635 -22.925 1.00 91.19 155 ARG A O 1
ATOM 1223 N N . LYS A 1 156 ? 18.176 -4.189 -24.533 1.00 92.12 156 LYS A N 1
ATOM 1224 C CA . LYS A 1 156 ? 18.592 -3.244 -25.585 1.00 92.12 156 LYS A CA 1
ATOM 1225 C C . LYS A 1 156 ? 17.559 -2.139 -25.816 1.00 92.12 156 LYS A C 1
ATOM 1227 O O . LYS A 1 156 ? 17.932 -0.994 -26.061 1.00 92.12 156 LYS A O 1
ATOM 1232 N N . LEU A 1 157 ? 16.266 -2.465 -25.763 1.00 88.62 157 LEU A N 1
ATOM 1233 C CA . LEU A 1 157 ? 15.201 -1.469 -25.891 1.00 88.62 157 LEU A CA 1
ATOM 1234 C C . LEU A 1 157 ? 15.173 -0.520 -24.684 1.00 88.62 157 LEU A C 1
ATOM 1236 O O . LEU A 1 157 ? 15.089 0.694 -24.868 1.00 88.62 157 LEU A O 1
ATOM 1240 N N . ALA A 1 158 ? 15.307 -1.058 -23.470 1.00 90.06 158 ALA A N 1
ATOM 1241 C CA . ALA A 1 158 ? 15.375 -0.272 -22.241 1.00 90.06 158 ALA A CA 1
ATOM 1242 C C . ALA A 1 158 ? 16.574 0.691 -22.242 1.00 90.06 158 ALA A C 1
ATOM 1244 O O . ALA A 1 158 ? 16.408 1.868 -21.939 1.00 90.06 158 ALA A O 1
ATOM 1245 N N . GLU A 1 159 ? 17.753 0.241 -22.674 1.00 92.88 159 GLU A N 1
ATOM 1246 C CA . GLU A 1 159 ? 18.944 1.090 -22.810 1.00 92.88 159 GLU A CA 1
ATOM 1247 C C . GLU A 1 159 ? 18.748 2.214 -23.834 1.00 92.88 159 GLU A C 1
ATOM 1249 O O . GLU A 1 159 ? 19.122 3.360 -23.586 1.00 92.88 159 GLU A O 1
ATOM 1254 N N . LYS A 1 160 ? 18.140 1.914 -24.991 1.00 90.81 160 LYS A N 1
ATOM 1255 C CA . LYS A 1 160 ? 17.805 2.941 -25.990 1.00 90.81 160 LYS A CA 1
ATOM 1256 C C . LYS A 1 160 ? 16.843 3.977 -25.409 1.00 90.81 160 LYS A C 1
ATOM 1258 O O . LYS A 1 160 ? 17.050 5.171 -25.609 1.00 90.81 160 LYS A O 1
ATOM 1263 N N . ARG A 1 161 ? 15.826 3.531 -24.665 1.00 88.75 161 ARG A N 1
ATOM 1264 C CA . ARG A 1 161 ? 14.871 4.413 -23.982 1.00 88.75 161 ARG A CA 1
ATOM 1265 C C . ARG A 1 161 ? 15.561 5.280 -22.932 1.00 88.75 161 ARG A C 1
ATOM 1267 O O . ARG A 1 161 ? 15.311 6.480 -22.908 1.00 88.75 161 ARG A O 1
ATOM 1274 N N . ALA A 1 162 ? 16.436 4.702 -22.111 1.00 91.94 162 ALA A N 1
ATOM 1275 C CA . ALA A 1 162 ? 17.191 5.435 -21.098 1.00 91.94 162 ALA A CA 1
ATOM 1276 C C . ALA A 1 162 ? 18.015 6.564 -21.735 1.00 91.94 162 ALA A C 1
ATOM 1278 O O . ALA A 1 162 ? 17.867 7.717 -21.345 1.00 91.94 162 ALA A O 1
ATOM 1279 N N . LYS A 1 163 ? 18.755 6.266 -22.811 1.00 93.62 163 LYS A N 1
ATOM 1280 C CA . LYS A 1 163 ? 19.548 7.266 -23.548 1.00 93.62 163 LYS A CA 1
ATOM 1281 C C . LYS A 1 163 ? 18.698 8.383 -24.160 1.00 93.62 163 LYS A C 1
ATOM 1283 O O . LYS A 1 163 ? 19.111 9.538 -24.160 1.00 93.62 163 LYS A O 1
ATOM 1288 N N . LEU A 1 164 ? 17.523 8.060 -24.709 1.00 92.88 164 LEU A N 1
ATOM 1289 C CA . LEU A 1 164 ? 16.602 9.075 -25.241 1.00 92.88 164 LEU A CA 1
ATOM 1290 C C . LEU A 1 164 ? 16.042 9.968 -24.129 1.00 92.88 164 LEU A C 1
ATOM 1292 O O . LEU A 1 164 ? 15.935 11.178 -24.310 1.00 92.88 164 LEU A O 1
ATOM 1296 N N . MET A 1 165 ? 15.708 9.377 -22.982 1.00 93.25 165 MET A N 1
ATOM 1297 C CA . MET A 1 165 ? 15.217 10.108 -21.817 1.00 93.25 165 MET A CA 1
ATOM 1298 C C . MET A 1 165 ? 16.288 11.009 -21.201 1.00 93.25 165 MET A C 1
ATOM 1300 O O . MET A 1 165 ? 15.964 12.124 -20.807 1.00 93.25 165 MET A O 1
ATOM 1304 N N . GLU A 1 166 ? 17.540 10.557 -21.124 1.00 94.56 166 GLU A N 1
ATOM 1305 C CA . GLU A 1 166 ? 18.668 11.367 -20.644 1.00 94.56 166 GLU A CA 1
ATOM 1306 C C . GLU A 1 166 ? 18.867 12.609 -21.510 1.00 94.56 166 GLU A C 1
ATOM 1308 O O . GLU A 1 166 ? 18.823 13.719 -20.988 1.00 94.56 166 GLU A O 1
ATOM 1313 N N . LYS A 1 167 ? 18.951 12.438 -22.835 1.00 94.44 167 LYS A N 1
ATOM 1314 C CA . LYS A 1 167 ? 19.065 13.571 -23.766 1.00 94.44 167 LYS A CA 1
ATOM 1315 C C . LYS A 1 167 ? 17.903 14.553 -23.628 1.00 94.44 167 LYS A C 1
ATOM 1317 O O . LYS A 1 167 ? 18.118 15.754 -23.542 1.00 94.44 167 LYS A O 1
ATOM 1322 N N . TRP A 1 168 ? 16.671 14.046 -23.533 1.00 95.69 168 TRP A N 1
ATOM 1323 C CA . TRP A 1 168 ? 15.500 14.902 -23.334 1.00 95.69 168 TRP A CA 1
ATOM 1324 C C . TRP A 1 168 ? 15.570 15.687 -22.013 1.00 95.69 168 TRP A C 1
ATOM 1326 O O . TRP A 1 168 ? 15.204 16.858 -21.985 1.00 95.69 168 TRP A O 1
ATOM 1336 N N . LYS A 1 169 ? 16.067 15.082 -20.925 1.00 95.75 169 LYS A N 1
ATOM 1337 C CA . LYS A 1 169 ? 16.258 15.774 -19.638 1.00 95.75 169 LYS A CA 1
ATOM 1338 C C . LYS A 1 169 ? 17.325 16.868 -19.721 1.00 95.75 169 LYS A C 1
ATOM 1340 O O . LYS A 1 169 ? 17.133 17.931 -19.134 1.00 95.75 169 LYS A O 1
ATOM 1345 N N . GLU A 1 170 ? 18.428 16.621 -20.424 1.00 96.06 170 GLU A N 1
ATOM 1346 C CA . GLU A 1 170 ? 19.485 17.617 -20.648 1.00 96.06 170 GLU A CA 1
ATOM 1347 C C . GLU A 1 170 ? 18.954 18.820 -21.437 1.00 96.06 170 GLU A C 1
ATOM 1349 O O . GLU A 1 170 ? 19.114 19.965 -21.004 1.00 96.06 170 GLU A O 1
ATOM 1354 N N . ASP A 1 171 ? 18.243 18.560 -22.536 1.00 93.69 171 ASP A N 1
ATOM 1355 C CA . ASP A 1 171 ? 17.618 19.597 -23.361 1.00 93.69 171 ASP A CA 1
ATOM 1356 C C . ASP A 1 171 ? 16.579 20.404 -22.568 1.00 93.69 171 ASP A C 1
ATOM 1358 O O . ASP A 1 171 ? 16.513 21.634 -22.664 1.00 93.69 171 ASP A O 1
ATOM 1362 N N . GLU A 1 172 ? 15.787 19.721 -21.740 1.00 95.75 172 GLU A N 1
ATOM 1363 C CA . GLU A 1 172 ? 14.765 20.343 -20.906 1.00 95.75 172 GLU A CA 1
ATOM 1364 C C . GLU A 1 172 ? 15.377 21.230 -19.817 1.00 95.75 172 GLU A C 1
ATOM 1366 O O . GLU A 1 172 ? 14.904 22.346 -19.586 1.00 95.75 172 GLU A O 1
ATOM 1371 N N . LYS A 1 173 ? 16.472 20.788 -19.192 1.00 95.06 173 LYS A N 1
ATOM 1372 C CA . LYS A 1 173 ? 17.217 21.601 -18.228 1.00 95.06 173 LYS A CA 1
ATOM 1373 C C . LYS A 1 173 ? 17.775 22.863 -18.888 1.00 95.06 173 LYS A C 1
ATOM 1375 O O . LYS A 1 173 ? 17.573 23.961 -18.370 1.00 95.06 173 LYS A O 1
ATOM 1380 N N . ALA A 1 174 ? 18.397 22.732 -20.061 1.00 95.94 174 ALA A N 1
ATOM 1381 C CA . ALA A 1 174 ? 18.920 23.876 -20.805 1.00 95.94 174 ALA A CA 1
ATOM 1382 C C . ALA A 1 174 ? 17.807 24.868 -21.202 1.00 95.94 174 ALA A C 1
ATOM 1384 O O . ALA A 1 174 ? 17.999 26.084 -21.138 1.00 95.94 174 ALA A O 1
ATOM 1385 N N . ARG A 1 175 ? 16.619 24.372 -21.576 1.00 96.50 175 ARG A N 1
ATOM 1386 C CA . ARG A 1 175 ? 15.432 25.204 -21.843 1.00 96.50 175 ARG A CA 1
ATOM 1387 C C . ARG A 1 175 ? 14.988 25.975 -20.601 1.00 96.50 175 ARG A C 1
ATOM 1389 O O . ARG A 1 175 ? 14.715 27.173 -20.685 1.00 96.50 175 ARG A O 1
ATOM 1396 N N . LEU A 1 176 ? 14.906 25.307 -19.450 1.00 95.69 176 LEU A N 1
ATOM 1397 C CA . LEU A 1 176 ? 14.515 25.940 -18.189 1.00 95.69 176 LEU A CA 1
ATOM 1398 C C . LEU A 1 176 ? 15.495 27.047 -17.785 1.00 95.69 176 LEU A C 1
ATOM 1400 O O . LEU A 1 176 ? 15.052 28.125 -17.391 1.00 95.69 176 LEU A O 1
ATOM 1404 N N . GLU A 1 177 ? 16.800 26.834 -17.960 1.00 96.31 177 GLU A N 1
ATOM 1405 C CA . GLU A 1 177 ? 17.827 27.850 -17.701 1.00 96.31 177 GLU A CA 1
ATOM 1406 C C . GLU A 1 177 ? 17.670 29.079 -18.614 1.00 96.31 177 GLU A C 1
ATOM 1408 O O . GLU A 1 177 ? 17.674 30.212 -18.123 1.00 96.31 177 GLU A O 1
ATOM 1413 N N . ARG A 1 178 ? 17.430 28.886 -19.922 1.00 96.06 178 ARG A N 1
ATOM 1414 C CA . ARG A 1 178 ? 17.149 29.997 -20.856 1.00 96.06 178 ARG A CA 1
ATOM 1415 C C . ARG A 1 178 ? 15.887 30.768 -20.472 1.00 96.06 178 ARG A C 1
ATOM 1417 O O . ARG A 1 178 ? 15.898 31.999 -20.427 1.00 96.06 178 ARG A O 1
ATOM 1424 N N . ASN A 1 179 ? 14.817 30.053 -20.135 1.00 96.44 179 ASN A N 1
ATOM 1425 C CA . ASN A 1 179 ? 13.553 30.653 -19.713 1.00 96.44 179 ASN A CA 1
ATOM 1426 C C . ASN A 1 179 ? 13.691 31.421 -18.391 1.00 96.44 179 ASN A C 1
ATOM 1428 O O . ASN A 1 179 ? 13.104 32.494 -18.235 1.00 96.44 179 ASN A O 1
ATOM 1432 N N . LYS A 1 180 ? 14.485 30.903 -17.446 1.00 96.25 180 LYS A N 1
ATOM 1433 C CA . LYS A 1 180 ? 14.807 31.588 -16.190 1.00 96.25 180 LYS A CA 1
ATOM 1434 C C . LYS A 1 180 ? 15.562 32.888 -16.460 1.00 96.25 180 LYS A C 1
ATOM 1436 O O . LYS A 1 180 ? 15.146 33.928 -15.957 1.00 96.25 180 LYS A O 1
ATOM 1441 N N . ALA A 1 181 ? 16.589 32.855 -17.310 1.00 96.00 181 ALA A N 1
ATOM 1442 C CA . ALA A 1 181 ? 17.345 34.047 -17.690 1.00 96.00 181 ALA A CA 1
ATOM 1443 C C . ALA A 1 181 ? 16.464 35.101 -18.387 1.00 96.00 181 ALA A C 1
ATOM 1445 O O . ALA A 1 181 ? 16.571 36.290 -18.096 1.00 96.00 181 ALA A O 1
ATOM 1446 N N . GLN A 1 182 ? 15.545 34.681 -19.265 1.00 95.31 182 GLN A N 1
ATOM 1447 C CA . GLN A 1 182 ? 14.591 35.589 -19.913 1.00 95.31 182 GLN A CA 1
ATOM 1448 C C . GLN A 1 182 ? 13.651 36.256 -18.897 1.00 95.31 182 GLN A C 1
ATOM 1450 O O . GLN A 1 182 ? 13.395 37.456 -18.984 1.00 95.31 182 GLN A O 1
ATOM 1455 N N . ARG A 1 183 ? 13.147 35.492 -17.919 1.00 94.88 183 ARG A N 1
ATOM 1456 C CA . ARG A 1 183 ? 12.288 36.020 -16.848 1.00 94.88 183 ARG A CA 1
ATOM 1457 C C . ARG A 1 183 ? 13.038 36.967 -15.919 1.00 94.88 183 ARG A C 1
ATOM 1459 O O . ARG A 1 183 ? 12.457 37.968 -15.525 1.00 94.88 183 ARG A O 1
ATOM 1466 N N . GLN A 1 184 ? 14.294 36.669 -15.592 1.00 95.12 184 GLN A N 1
ATOM 1467 C CA . GLN A 1 184 ? 15.141 37.548 -14.781 1.00 95.12 184 GLN A CA 1
ATOM 1468 C C . GLN A 1 184 ? 15.376 38.886 -15.480 1.00 95.12 184 GLN A C 1
ATOM 1470 O O . GLN A 1 184 ? 15.028 39.910 -14.916 1.00 95.12 184 GLN A O 1
ATOM 1475 N N . ARG A 1 185 ? 15.796 38.881 -16.753 1.00 95.19 185 ARG A N 1
ATOM 1476 C CA . ARG A 1 185 ? 15.952 40.125 -17.530 1.00 95.19 185 ARG A CA 1
ATOM 1477 C C . ARG A 1 185 ? 14.680 40.966 -17.550 1.00 95.19 185 ARG A C 1
ATOM 1479 O O . ARG A 1 185 ? 14.736 42.178 -17.405 1.00 95.19 185 ARG A O 1
ATOM 1486 N N . PHE A 1 186 ? 13.526 40.319 -17.700 1.00 96.88 186 PHE A N 1
ATOM 1487 C CA . PHE A 1 186 ? 12.245 41.013 -17.644 1.00 96.88 186 PHE A CA 1
ATOM 1488 C C . PHE A 1 186 ? 11.940 41.597 -16.255 1.00 96.88 186 PHE A C 1
ATOM 1490 O O . PHE A 1 186 ? 11.393 42.694 -16.187 1.00 96.88 186 PHE A O 1
ATOM 1497 N N . LYS A 1 187 ? 12.277 40.890 -15.164 1.00 96.56 187 LYS A N 1
ATO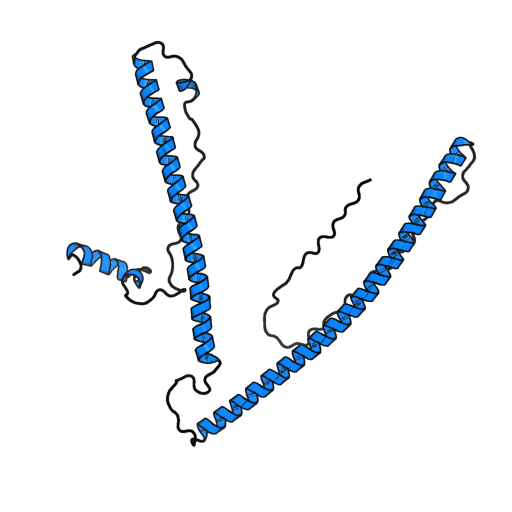M 1498 C CA . LYS A 1 187 ? 12.167 41.424 -13.795 1.00 96.56 187 LYS A CA 1
ATOM 1499 C C . LYS A 1 187 ? 13.063 42.656 -13.628 1.00 96.56 187 LYS A C 1
ATOM 1501 O O . LYS A 1 187 ? 12.549 43.700 -13.246 1.00 96.56 187 LYS A O 1
ATOM 1506 N N . ASP A 1 188 ? 14.327 42.573 -14.038 1.00 95.38 188 ASP A N 1
ATOM 1507 C CA . ASP A 1 188 ? 15.287 43.681 -13.950 1.00 95.38 188 ASP A CA 1
ATOM 1508 C C . ASP A 1 188 ? 14.813 44.913 -14.754 1.00 95.38 188 ASP A C 1
ATOM 1510 O O . ASP A 1 188 ? 14.837 46.045 -14.270 1.00 95.38 188 ASP A O 1
ATOM 1514 N N . GLU A 1 189 ? 14.315 44.706 -15.981 1.00 96.44 189 GLU A N 1
ATOM 1515 C CA . GLU A 1 189 ? 13.737 45.772 -16.815 1.00 96.44 189 GLU A CA 1
ATOM 1516 C C . GLU A 1 189 ? 12.483 46.392 -16.179 1.00 96.44 189 GLU A C 1
ATOM 1518 O O . GLU A 1 189 ? 12.258 47.602 -16.274 1.00 96.44 189 GLU A O 1
ATOM 1523 N N . MET A 1 190 ? 11.649 45.569 -15.541 1.00 96.19 190 MET A N 1
ATOM 1524 C CA . MET A 1 190 ? 10.446 46.012 -14.839 1.00 96.19 190 MET A CA 1
ATOM 1525 C C . MET A 1 190 ? 10.781 46.842 -13.600 1.00 96.19 190 MET A C 1
ATOM 1527 O O . MET A 1 190 ? 10.163 47.888 -13.406 1.00 96.19 190 MET A O 1
ATOM 1531 N N . GLU A 1 191 ? 11.766 46.427 -12.807 1.00 95.19 191 GLU A N 1
ATOM 1532 C CA . GLU A 1 191 ? 12.261 47.186 -11.655 1.00 95.19 191 GLU A CA 1
ATOM 1533 C C . GLU A 1 191 ? 12.825 48.542 -12.092 1.00 95.19 191 GLU A C 1
ATOM 1535 O O . GLU A 1 191 ? 12.434 49.581 -11.555 1.00 95.19 191 GLU A O 1
ATOM 1540 N N . ALA A 1 192 ? 13.661 48.564 -13.137 1.00 94.25 192 ALA A N 1
ATOM 1541 C CA . ALA A 1 192 ? 14.184 49.806 -13.705 1.00 94.25 192 ALA A CA 1
ATOM 1542 C C . ALA A 1 192 ? 13.054 50.742 -14.175 1.00 94.25 192 ALA A C 1
ATOM 1544 O O . ALA A 1 192 ? 13.068 51.943 -13.892 1.00 94.25 192 ALA A O 1
ATOM 1545 N N . TYR A 1 193 ? 12.032 50.186 -14.833 1.00 96.25 193 TYR A N 1
ATOM 1546 C CA . TYR A 1 193 ? 10.851 50.938 -15.249 1.00 96.25 193 TYR A CA 1
ATOM 1547 C C . TYR A 1 193 ? 10.059 51.501 -14.057 1.00 96.25 193 TYR A C 1
ATOM 1549 O O . TYR A 1 193 ? 9.558 52.625 -14.128 1.00 96.25 193 TYR A O 1
ATOM 1557 N N . GLU A 1 194 ? 9.921 50.755 -12.959 1.00 95.69 194 GLU A N 1
ATOM 1558 C CA . GLU A 1 194 ? 9.217 51.218 -11.758 1.00 95.69 194 GLU A CA 1
ATOM 1559 C C . GLU A 1 194 ? 9.965 52.335 -11.029 1.00 95.69 194 GLU A C 1
ATOM 1561 O O . GLU A 1 194 ? 9.336 53.330 -10.649 1.00 95.69 194 GLU A O 1
ATOM 1566 N N . VAL A 1 195 ? 11.291 52.225 -10.914 1.00 95.12 195 VAL A N 1
ATOM 1567 C CA . VAL A 1 195 ? 12.154 53.288 -10.379 1.00 95.12 195 VAL A CA 1
ATOM 1568 C C . VAL A 1 195 ? 12.010 54.560 -11.215 1.00 95.12 195 VAL A C 1
ATOM 1570 O O . VAL A 1 195 ? 11.756 55.639 -10.676 1.00 95.12 195 VAL A O 1
ATOM 1573 N N . GLU A 1 196 ? 12.088 54.453 -12.541 1.00 93.69 196 GLU A N 1
ATOM 1574 C CA . GLU A 1 196 ? 11.973 55.621 -13.415 1.00 93.69 196 GLU A CA 1
ATOM 1575 C C . GLU A 1 196 ? 10.562 56.224 -13.405 1.00 93.69 196 GLU A C 1
ATOM 1577 O O . GLU A 1 196 ? 10.391 57.447 -13.385 1.00 93.69 196 GLU A O 1
ATOM 1582 N N . LYS A 1 197 ? 9.528 55.382 -13.324 1.00 95.25 197 LYS A N 1
ATOM 1583 C CA . LYS A 1 197 ? 8.143 55.821 -13.137 1.00 95.25 197 LYS A CA 1
ATOM 1584 C C . LYS A 1 197 ? 7.961 56.584 -11.823 1.00 95.25 197 LYS A C 1
ATOM 1586 O O . LYS A 1 197 ? 7.236 57.584 -11.805 1.00 95.25 197 LYS A O 1
ATOM 1591 N N . ALA A 1 198 ? 8.584 56.133 -10.735 1.00 94.62 198 ALA A N 1
ATOM 1592 C CA . ALA A 1 198 ? 8.548 56.821 -9.448 1.00 94.62 198 ALA A CA 1
ATOM 1593 C C . ALA A 1 198 ? 9.263 58.182 -9.516 1.00 94.62 198 ALA A C 1
ATOM 1595 O O . ALA A 1 198 ? 8.687 59.186 -9.090 1.00 94.62 198 ALA A O 1
ATOM 1596 N N . ASN A 1 199 ? 10.444 58.238 -10.138 1.00 93.44 199 ASN A N 1
ATOM 1597 C CA . ASN A 1 199 ? 11.201 59.478 -10.343 1.00 93.44 199 ASN A CA 1
ATOM 1598 C C . ASN A 1 199 ? 10.420 60.490 -11.192 1.00 93.44 199 ASN A C 1
ATOM 1600 O O . ASN A 1 199 ? 10.232 61.634 -10.779 1.00 93.44 199 ASN A O 1
ATOM 1604 N N . ALA A 1 200 ? 9.852 60.060 -12.324 1.00 93.81 200 ALA A N 1
ATOM 1605 C CA . ALA A 1 200 ? 9.026 60.918 -13.174 1.00 93.81 200 ALA A CA 1
ATOM 1606 C C . ALA A 1 200 ? 7.808 61.479 -12.419 1.00 93.81 200 ALA A C 1
ATOM 1608 O O . ALA A 1 200 ? 7.445 62.644 -12.595 1.00 93.81 200 ALA A O 1
ATOM 1609 N N . LYS A 1 201 ? 7.196 60.678 -11.533 1.00 94.62 201 LYS A N 1
ATOM 1610 C CA . LYS A 1 201 ? 6.096 61.130 -10.670 1.00 94.62 201 LYS A CA 1
ATOM 1611 C C . LYS A 1 201 ? 6.564 62.175 -9.651 1.00 94.62 201 LYS A C 1
ATOM 1613 O O . LYS A 1 201 ? 5.859 63.166 -9.465 1.00 94.62 201 LYS A O 1
ATOM 1618 N N . ALA A 1 202 ? 7.719 61.974 -9.015 1.00 94.31 202 ALA A N 1
ATOM 1619 C CA . ALA A 1 202 ? 8.295 62.918 -8.054 1.00 94.31 202 ALA A CA 1
ATOM 1620 C C . ALA A 1 202 ? 8.639 64.268 -8.711 1.00 94.31 202 ALA A C 1
ATOM 1622 O O . ALA A 1 202 ? 8.303 65.324 -8.177 1.00 94.31 202 ALA A O 1
ATOM 1623 N N . GLU A 1 203 ? 9.206 64.233 -9.917 1.00 94.44 203 GLU A N 1
ATOM 1624 C CA . GLU A 1 203 ? 9.553 65.414 -10.721 1.00 94.44 203 GLU A CA 1
ATOM 1625 C C . GLU A 1 203 ? 8.354 66.039 -11.459 1.00 94.44 203 GLU A C 1
ATOM 1627 O O . GLU A 1 203 ? 8.491 67.076 -12.107 1.00 94.44 203 GLU A O 1
ATOM 1632 N N . LYS A 1 204 ? 7.166 65.418 -11.382 1.00 94.19 204 LYS A N 1
ATOM 1633 C CA . LYS A 1 204 ? 5.950 65.795 -12.131 1.00 94.19 204 LYS A CA 1
ATOM 1634 C C . LYS A 1 204 ? 6.154 65.835 -13.656 1.00 94.19 204 LYS A C 1
ATOM 1636 O O . LYS A 1 204 ? 5.480 66.585 -14.365 1.00 94.19 204 LYS A O 1
ATOM 1641 N N . ARG A 1 205 ? 7.061 65.007 -14.175 1.00 93.88 205 ARG A N 1
ATOM 1642 C CA . ARG A 1 205 ? 7.328 64.834 -15.608 1.00 93.88 205 ARG A CA 1
ATOM 1643 C C . ARG A 1 205 ? 6.442 63.725 -16.191 1.00 93.88 205 ARG A C 1
ATOM 1645 O O . ARG A 1 205 ? 6.037 62.796 -15.497 1.00 93.88 205 ARG A O 1
ATOM 1652 N N . LYS A 1 206 ? 6.148 63.787 -17.495 1.00 89.88 206 LYS A N 1
ATOM 1653 C CA . LYS A 1 206 ? 5.533 62.662 -18.222 1.00 89.88 206 LYS A CA 1
ATOM 1654 C C . LYS A 1 206 ? 6.575 61.567 -18.475 1.00 89.88 206 LYS A C 1
ATOM 1656 O O . LYS A 1 206 ? 7.643 61.850 -19.016 1.00 89.88 206 LYS A O 1
ATOM 1661 N N . LEU A 1 207 ? 6.245 60.326 -18.120 1.00 90.94 207 LEU A N 1
ATOM 1662 C CA . LEU A 1 207 ? 7.056 59.153 -18.445 1.00 90.94 207 LEU A CA 1
ATOM 1663 C C . LEU A 1 207 ? 6.868 58.803 -19.929 1.00 90.94 207 LEU A C 1
ATOM 1665 O O . LEU A 1 207 ? 5.741 58.578 -20.367 1.00 90.94 207 LEU A O 1
ATOM 1669 N N . HIS A 1 208 ? 7.958 58.773 -20.696 1.00 88.06 208 HIS A N 1
ATOM 1670 C CA . HIS A 1 208 ? 7.933 58.440 -22.129 1.00 88.06 208 HIS A CA 1
ATOM 1671 C C . HIS A 1 208 ? 8.309 56.983 -22.431 1.00 88.06 208 HIS A C 1
ATOM 1673 O O . HIS A 1 208 ? 8.211 56.555 -23.579 1.00 88.06 208 HIS A O 1
ATOM 1679 N N . LEU A 1 209 ? 8.712 56.210 -21.421 1.00 88.38 209 LEU A N 1
ATOM 1680 C CA . LEU A 1 209 ? 9.023 54.796 -21.594 1.00 88.38 209 LEU A CA 1
ATOM 1681 C C . LEU A 1 209 ? 7.763 53.946 -21.626 1.00 88.38 209 LEU A C 1
ATOM 1683 O O . LEU A 1 209 ? 6.809 54.163 -20.879 1.00 88.38 209 LEU A O 1
ATOM 1687 N N . CYS A 1 210 ? 7.789 52.942 -22.494 1.00 91.31 210 CYS A N 1
ATOM 1688 C CA . CYS A 1 210 ? 6.773 51.907 -22.516 1.00 91.31 210 CYS A CA 1
ATOM 1689 C C . CYS A 1 210 ? 7.059 50.888 -21.416 1.00 91.31 210 CYS A C 1
ATOM 1691 O O . CYS A 1 210 ? 8.210 50.526 -21.185 1.00 91.31 210 CYS A O 1
ATOM 1693 N N . LYS A 1 211 ? 5.999 50.379 -20.784 1.00 93.56 211 LYS A N 1
ATOM 1694 C CA . LYS A 1 211 ? 6.117 49.271 -19.836 1.00 93.56 211 LYS A CA 1
ATOM 1695 C C . LYS A 1 211 ? 6.754 48.058 -20.542 1.00 93.56 211 LYS A C 1
ATOM 1697 O O . LYS A 1 211 ? 6.219 47.659 -21.587 1.00 93.56 211 LYS A O 1
ATOM 1702 N N . PRO A 1 212 ? 7.828 47.465 -19.987 1.00 95.62 212 PRO A N 1
ATOM 1703 C CA . PRO A 1 212 ? 8.409 46.232 -20.509 1.00 95.62 212 PRO A CA 1
ATOM 1704 C C . PRO A 1 212 ? 7.349 45.132 -20.653 1.00 95.62 212 PRO A C 1
ATOM 1706 O O . PRO A 1 212 ? 6.372 45.080 -19.898 1.00 95.62 212 PRO A O 1
ATOM 1709 N N . LYS A 1 213 ? 7.526 44.227 -21.623 1.00 94.19 213 LYS A N 1
ATOM 1710 C CA . LYS A 1 213 ? 6.629 43.079 -21.845 1.00 94.19 213 LYS A CA 1
ATOM 1711 C C . LYS A 1 213 ? 7.439 41.793 -21.933 1.00 94.19 213 LYS A C 1
ATOM 1713 O O . LYS A 1 213 ? 8.375 41.715 -22.722 1.00 94.19 213 LYS A O 1
ATOM 1718 N N . LEU A 1 214 ? 7.030 40.767 -21.189 1.00 91.62 214 LEU A N 1
ATOM 1719 C CA . LEU A 1 214 ? 7.638 39.446 -21.289 1.00 91.62 214 LEU A CA 1
ATOM 1720 C C . LEU A 1 214 ? 7.263 38.821 -22.642 1.00 91.62 214 LEU A C 1
ATOM 1722 O O . LEU A 1 214 ? 6.082 38.683 -22.968 1.00 91.62 214 LEU A O 1
ATOM 1726 N N . GLY A 1 215 ? 8.272 38.476 -23.443 1.00 91.75 215 GLY A N 1
ATOM 1727 C CA . GLY A 1 215 ? 8.085 37.778 -24.715 1.00 91.75 215 GLY A CA 1
ATOM 1728 C C . GLY A 1 215 ? 7.535 36.356 -24.541 1.00 91.75 215 GLY A C 1
ATOM 1729 O O . GLY A 1 215 ? 7.341 35.868 -23.429 1.00 91.75 215 GLY A O 1
ATOM 1730 N N . LYS A 1 216 ? 7.299 35.658 -25.659 1.00 92.31 216 LYS A N 1
ATOM 1731 C CA . LYS A 1 216 ? 6.927 34.235 -25.617 1.00 92.31 216 LYS A CA 1
ATOM 1732 C C . LYS A 1 216 ? 8.090 33.423 -25.040 1.00 92.31 216 LYS A C 1
ATOM 1734 O O . LYS A 1 216 ? 9.213 33.532 -25.525 1.00 92.31 216 LYS A O 1
ATOM 1739 N N . VAL A 1 217 ? 7.791 32.634 -24.015 1.00 92.81 217 VAL A N 1
ATOM 1740 C CA . VAL A 1 217 ? 8.725 31.714 -23.354 1.00 92.81 217 VAL A CA 1
ATOM 1741 C C . VAL A 1 217 ? 8.796 30.412 -24.161 1.00 92.81 217 VAL A C 1
ATOM 1743 O O . VAL A 1 217 ? 7.789 29.997 -24.741 1.00 92.81 217 VAL A O 1
ATOM 1746 N N . GLU A 1 218 ? 9.962 29.765 -24.214 1.00 89.56 218 GLU A N 1
ATOM 1747 C CA . GLU A 1 218 ? 10.142 28.522 -24.972 1.00 89.56 218 GLU A CA 1
ATOM 1748 C C . GLU A 1 218 ? 9.262 27.398 -24.401 1.00 89.56 218 GLU A C 1
ATOM 1750 O O . GLU A 1 218 ? 9.349 27.067 -23.212 1.00 89.56 218 GLU A O 1
ATOM 1755 N N . ALA A 1 219 ? 8.422 26.792 -25.245 1.00 91.50 219 ALA A N 1
ATOM 1756 C CA . ALA A 1 219 ? 7.558 25.676 -24.867 1.00 91.50 219 ALA A CA 1
ATOM 1757 C C . ALA A 1 219 ? 8.358 24.379 -24.654 1.00 91.50 219 ALA 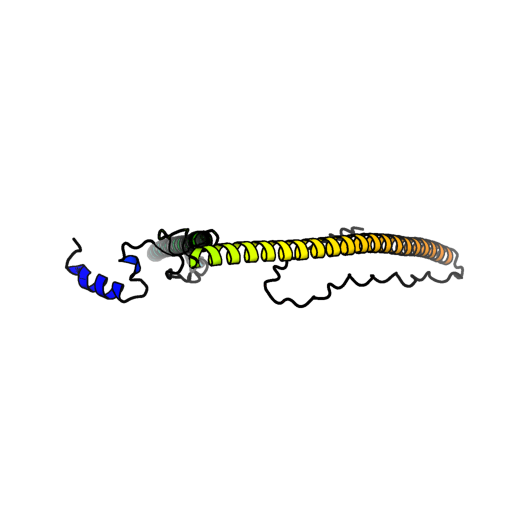A C 1
ATOM 1759 O O . ALA A 1 219 ? 9.428 24.193 -25.231 1.00 91.50 219 ALA A O 1
ATOM 1760 N N . GLN A 1 220 ? 7.831 23.478 -23.824 1.00 91.50 220 GLN A N 1
ATOM 1761 C CA . GLN A 1 220 ? 8.444 22.175 -23.563 1.00 91.50 220 GLN A CA 1
ATOM 1762 C C . GLN A 1 220 ? 8.465 21.315 -24.835 1.00 91.50 220 GLN A C 1
ATOM 1764 O O . GLN A 1 220 ? 7.454 21.197 -25.531 1.00 91.50 220 GLN A O 1
ATOM 1769 N N . ALA A 1 221 ? 9.611 20.690 -25.120 1.00 87.62 221 ALA A N 1
ATOM 1770 C CA . ALA A 1 221 ? 9.720 19.726 -26.208 1.00 87.62 221 ALA A CA 1
ATOM 1771 C C . ALA A 1 221 ? 8.912 18.459 -25.875 1.00 87.62 221 ALA A C 1
ATOM 1773 O O . ALA A 1 221 ? 8.918 18.018 -24.719 1.00 87.62 221 ALA A O 1
ATOM 1774 N N . PRO A 1 222 ? 8.231 17.836 -26.854 1.00 89.88 222 PRO A N 1
ATOM 1775 C CA . PRO A 1 222 ? 7.435 16.646 -26.594 1.00 89.88 222 PRO A CA 1
ATOM 1776 C C . PRO A 1 222 ? 8.312 15.549 -25.991 1.00 89.88 222 PRO A C 1
ATOM 1778 O O . PRO A 1 222 ? 9.372 15.222 -26.528 1.00 89.88 222 PRO A O 1
ATOM 1781 N N . LYS A 1 223 ? 7.854 14.969 -24.877 1.00 90.12 223 LYS A N 1
ATOM 1782 C CA . LYS A 1 223 ? 8.514 13.807 -24.276 1.00 90.12 223 LYS A CA 1
ATOM 1783 C C . LYS A 1 223 ? 8.613 12.694 -25.327 1.00 90.12 223 LYS A C 1
ATOM 1785 O O . LYS A 1 223 ? 7.618 12.452 -26.022 1.00 90.12 223 LYS A O 1
ATOM 1790 N N . PRO A 1 224 ? 9.771 12.022 -25.464 1.00 87.88 224 PRO A N 1
ATOM 1791 C CA . PRO A 1 224 ? 9.940 10.952 -26.437 1.00 87.88 224 PRO A CA 1
ATOM 1792 C C . PRO A 1 224 ? 8.875 9.878 -26.199 1.00 87.88 224 PRO A C 1
ATOM 1794 O O . PRO A 1 224 ? 8.855 9.215 -25.161 1.00 87.88 224 PRO A O 1
ATOM 1797 N N . LYS A 1 225 ? 7.945 9.751 -27.155 1.00 77.50 225 LYS A N 1
ATOM 1798 C CA . LYS A 1 225 ? 6.864 8.770 -27.086 1.00 77.50 225 LYS A CA 1
ATOM 1799 C C . LYS A 1 225 ? 7.451 7.390 -27.316 1.00 77.50 225 LYS A C 1
ATOM 1801 O O . LYS A 1 225 ? 8.116 7.140 -28.319 1.00 77.50 225 LYS A O 1
ATOM 1806 N N . ILE A 1 226 ? 7.177 6.497 -26.382 1.00 64.88 226 ILE A N 1
ATOM 1807 C CA . ILE A 1 226 ? 7.477 5.083 -26.533 1.00 64.88 226 ILE A CA 1
ATOM 1808 C C . ILE A 1 226 ? 6.377 4.550 -27.440 1.00 64.88 226 ILE A C 1
ATOM 1810 O O . ILE A 1 226 ? 5.251 4.364 -26.996 1.00 64.88 226 ILE A O 1
ATOM 1814 N N . SER A 1 227 ? 6.657 4.395 -28.731 1.00 56.34 227 SER A N 1
ATOM 1815 C CA . SER A 1 227 ? 5.774 3.603 -29.579 1.00 56.34 227 SER A CA 1
ATOM 1816 C C . SER A 1 227 ? 5.756 2.188 -29.008 1.00 56.34 227 SER A C 1
ATOM 1818 O O . SER A 1 227 ? 6.795 1.521 -29.001 1.00 56.34 227 SER A O 1
ATOM 1820 N N . GLU A 1 228 ? 4.602 1.768 -28.494 1.00 51.38 228 GLU A N 1
ATOM 1821 C CA . GLU A 1 228 ? 4.306 0.376 -28.185 1.00 51.38 228 GLU A CA 1
ATOM 1822 C C . GLU A 1 228 ? 4.552 -0.431 -29.456 1.00 51.38 228 GLU A C 1
ATOM 1824 O O . GLU A 1 228 ? 3.761 -0.429 -30.396 1.00 51.38 228 GLU A O 1
ATOM 1829 N N . THR A 1 229 ? 5.700 -1.095 -29.529 1.00 45.34 229 THR A N 1
ATOM 1830 C CA . THR A 1 229 ? 5.781 -2.288 -30.355 1.00 45.34 229 THR A CA 1
ATOM 1831 C C . THR A 1 229 ? 4.920 -3.317 -29.644 1.00 45.34 229 THR A C 1
ATOM 1833 O O . THR A 1 229 ? 5.319 -3.818 -28.594 1.00 45.34 229 THR A O 1
ATOM 1836 N N . THR A 1 230 ? 3.725 -3.526 -30.190 1.00 46.44 230 THR A N 1
ATOM 1837 C CA . THR A 1 230 ? 2.797 -4.621 -29.907 1.00 46.44 230 THR A CA 1
ATOM 1838 C C . THR A 1 230 ? 3.552 -5.918 -29.647 1.00 46.44 230 THR A C 1
ATOM 1840 O O . THR A 1 230 ? 4.077 -6.517 -30.577 1.00 46.44 230 THR A O 1
ATOM 1843 N N . ASP A 1 231 ? 3.620 -6.294 -28.378 1.00 43.53 231 ASP A N 1
ATOM 1844 C CA . ASP A 1 231 ? 3.693 -7.664 -27.879 1.00 43.53 231 ASP A CA 1
ATOM 1845 C C . ASP A 1 231 ? 3.086 -7.582 -26.471 1.00 43.53 231 ASP A C 1
ATOM 1847 O O . ASP A 1 231 ? 3.751 -7.255 -25.486 1.00 43.53 231 ASP A O 1
ATOM 1851 N N . ASP A 1 232 ? 1.767 -7.741 -26.469 1.00 51.50 232 ASP A N 1
ATOM 1852 C CA . ASP A 1 232 ? 0.861 -7.968 -25.349 1.00 51.50 232 ASP A CA 1
ATOM 1853 C C . ASP A 1 232 ? 1.452 -9.011 -24.384 1.00 51.50 232 ASP A C 1
ATOM 1855 O O . ASP A 1 232 ? 1.575 -10.170 -24.766 1.00 51.50 232 ASP A O 1
ATOM 1859 N N . ASP A 1 233 ? 1.929 -8.588 -23.203 1.00 46.44 233 ASP A N 1
ATOM 1860 C CA . ASP A 1 233 ? 1.654 -9.248 -21.915 1.00 46.44 233 ASP A CA 1
ATOM 1861 C C . ASP A 1 233 ? 2.310 -8.495 -20.731 1.00 46.44 233 ASP A C 1
ATOM 1863 O O . ASP A 1 233 ? 3.529 -8.288 -20.684 1.00 46.44 233 ASP A O 1
ATOM 1867 N N . SER A 1 234 ? 1.491 -8.219 -19.714 1.00 38.81 234 SER A N 1
ATOM 1868 C CA . SER A 1 234 ? 1.795 -7.905 -18.304 1.00 38.81 234 SER A CA 1
ATOM 1869 C C . SER A 1 234 ? 2.266 -6.499 -17.855 1.00 38.81 234 SER A C 1
ATOM 1871 O O . SER A 1 234 ? 3.401 -6.067 -18.046 1.00 38.81 234 SER A O 1
ATOM 1873 N N . GLU A 1 235 ? 1.336 -5.876 -17.114 1.00 44.28 235 GLU A N 1
ATOM 1874 C CA . GLU A 1 235 ? 1.489 -5.248 -15.787 1.00 44.28 235 GLU A CA 1
ATOM 1875 C C . GLU A 1 235 ? 2.426 -4.029 -15.664 1.00 44.28 235 GLU A C 1
ATOM 1877 O O . GLU A 1 235 ? 3.593 -4.116 -15.285 1.00 44.28 235 GLU A O 1
ATOM 1882 N N . GLN A 1 236 ? 1.850 -2.844 -15.903 1.00 36.94 236 GLN A N 1
ATOM 1883 C CA . GLN A 1 236 ? 2.399 -1.571 -15.435 1.00 36.94 236 GLN A CA 1
ATOM 1884 C C . GLN A 1 236 ? 2.233 -1.454 -13.912 1.00 36.94 236 GLN A C 1
ATOM 1886 O O . GLN A 1 236 ? 1.167 -1.099 -13.415 1.00 36.94 236 GLN A O 1
ATOM 1891 N N . GLU A 1 237 ? 3.312 -1.717 -13.180 1.00 41.09 237 GLU A N 1
ATOM 1892 C CA . GLU A 1 237 ? 3.519 -1.192 -11.831 1.00 41.09 237 GLU A CA 1
ATOM 1893 C C . GLU A 1 237 ? 3.967 0.273 -11.983 1.00 41.09 237 GLU A C 1
ATOM 1895 O O . GLU A 1 237 ? 5.070 0.572 -12.449 1.00 41.09 237 GLU A O 1
ATOM 1900 N N . SER A 1 238 ? 3.048 1.200 -11.712 1.00 40.62 238 SER A N 1
ATOM 1901 C CA . SER A 1 238 ? 3.290 2.640 -11.739 1.00 40.62 238 SER A CA 1
ATOM 1902 C C . SER A 1 238 ? 4.086 3.052 -10.500 1.00 40.62 238 SER A C 1
ATOM 1904 O O . SER A 1 238 ? 3.518 3.219 -9.423 1.00 40.62 238 SER A O 1
ATOM 1906 N N . ASP A 1 239 ? 5.397 3.222 -10.660 1.00 38.94 239 ASP A N 1
ATOM 1907 C CA . ASP A 1 239 ? 6.242 3.922 -9.690 1.00 38.94 239 ASP A CA 1
ATOM 1908 C C . ASP A 1 239 ? 6.044 5.435 -9.873 1.00 38.94 239 ASP A C 1
ATOM 1910 O O . ASP A 1 239 ? 6.698 6.099 -10.684 1.00 38.94 239 ASP A O 1
ATOM 1914 N N . GLU A 1 240 ? 5.029 5.951 -9.184 1.00 39.31 240 GLU A N 1
ATOM 1915 C CA . GLU A 1 240 ? 4.707 7.369 -9.082 1.00 39.31 240 GLU A CA 1
ATOM 1916 C C . GLU A 1 240 ? 5.675 8.004 -8.074 1.00 39.31 240 GLU A C 1
ATOM 1918 O O . GLU A 1 240 ? 5.381 8.175 -6.895 1.00 39.31 240 GLU A O 1
ATOM 1923 N N . THR A 1 241 ? 6.890 8.310 -8.533 1.00 37.66 241 THR A N 1
ATOM 1924 C CA . THR A 1 241 ? 7.823 9.143 -7.767 1.00 37.66 241 THR A CA 1
ATOM 1925 C C . THR A 1 241 ? 7.403 10.603 -7.906 1.00 37.66 241 THR A C 1
ATOM 1927 O O . THR A 1 241 ? 7.799 11.320 -8.828 1.00 37.66 241 THR A O 1
ATOM 1930 N N . GLU A 1 242 ? 6.546 11.007 -6.974 1.00 41.47 242 GLU A N 1
ATOM 1931 C CA . GLU A 1 242 ? 6.142 12.376 -6.677 1.00 41.47 242 GLU A CA 1
ATOM 1932 C C . GLU A 1 242 ? 7.387 13.179 -6.251 1.00 41.47 242 GLU A C 1
ATOM 1934 O O . GLU A 1 242 ? 7.858 13.119 -5.117 1.00 41.47 242 GLU A O 1
ATOM 1939 N N . LEU A 1 243 ? 8.001 13.880 -7.207 1.00 41.59 243 LEU A N 1
ATOM 1940 C CA . LEU A 1 243 ? 9.001 14.906 -6.924 1.00 41.59 243 LEU A CA 1
ATOM 1941 C C . LEU A 1 243 ? 8.245 16.166 -6.492 1.00 41.59 243 LEU A C 1
ATOM 1943 O O . LEU A 1 243 ? 7.854 16.977 -7.331 1.00 41.59 243 LEU A O 1
ATOM 1947 N N . GLU A 1 244 ? 8.019 16.288 -5.182 1.00 42.56 244 GLU A N 1
ATOM 1948 C CA . GLU A 1 244 ? 7.635 17.539 -4.527 1.00 42.56 244 GLU A CA 1
ATOM 1949 C C . GLU A 1 244 ? 8.678 18.615 -4.857 1.00 42.56 244 GLU A C 1
ATOM 1951 O O . GLU A 1 244 ? 9.782 18.649 -4.309 1.00 42.56 244 GLU A O 1
ATOM 1956 N N . GLU A 1 245 ? 8.333 19.504 -5.784 1.00 46.59 245 GLU A N 1
ATOM 1957 C CA . GLU A 1 245 ? 9.044 20.761 -5.967 1.00 46.59 245 GLU A CA 1
ATOM 1958 C C . GLU A 1 245 ? 8.513 21.733 -4.906 1.00 46.59 245 GLU A C 1
ATOM 1960 O O . GLU A 1 245 ? 7.465 22.362 -5.059 1.00 46.59 245 GLU A O 1
ATOM 1965 N N . SER A 1 246 ? 9.225 21.790 -3.780 1.00 42.19 246 SER A N 1
ATOM 1966 C CA . SER A 1 246 ? 9.011 22.761 -2.713 1.00 42.19 246 SER A CA 1
ATOM 1967 C C . SER A 1 246 ? 9.219 24.177 -3.257 1.00 42.19 246 SER A C 1
ATOM 1969 O O . SER A 1 246 ? 10.355 24.621 -3.445 1.00 42.19 246 SER A O 1
ATOM 1971 N N . ALA A 1 247 ? 8.124 24.892 -3.502 1.00 45.31 247 ALA A N 1
ATOM 1972 C CA . ALA A 1 247 ? 8.142 26.336 -3.679 1.00 45.31 247 ALA A CA 1
ATOM 1973 C C . ALA A 1 247 ? 8.233 26.995 -2.296 1.00 45.31 247 ALA A C 1
ATOM 1975 O O . ALA A 1 247 ? 7.223 27.328 -1.678 1.00 45.31 247 ALA A O 1
ATOM 1976 N N . ASP A 1 248 ? 9.464 27.131 -1.811 1.00 48.00 248 ASP A N 1
ATOM 1977 C CA . ASP A 1 248 ? 9.818 28.115 -0.796 1.00 48.00 248 ASP A CA 1
ATOM 1978 C C . ASP A 1 248 ? 10.087 29.438 -1.528 1.00 48.00 248 ASP A C 1
ATOM 1980 O O . ASP A 1 248 ? 11.079 29.579 -2.244 1.00 48.00 248 ASP A O 1
ATOM 1984 N N . GLU A 1 249 ? 9.149 30.377 -1.433 1.00 51.62 249 GLU A N 1
ATOM 1985 C CA . GLU A 1 249 ? 9.378 31.775 -1.805 1.00 51.62 249 GLU A CA 1
ATOM 1986 C C . GLU A 1 249 ? 8.676 32.651 -0.756 1.00 51.62 249 GLU A C 1
ATOM 1988 O O . GLU A 1 249 ? 7.552 33.122 -0.925 1.00 51.62 249 GLU A O 1
ATOM 1993 N N . THR A 1 250 ? 9.344 32.799 0.390 1.00 50.03 250 THR A N 1
ATOM 1994 C CA . THR A 1 250 ? 9.237 33.986 1.243 1.00 50.03 250 THR A CA 1
ATOM 1995 C C . THR A 1 250 ? 10.087 35.100 0.629 1.00 50.03 250 THR A C 1
ATOM 1997 O O . THR A 1 250 ? 11.308 34.950 0.565 1.00 50.03 250 THR A O 1
ATOM 2000 N N . ASP A 1 251 ? 9.459 36.151 0.104 1.00 41.97 251 ASP A N 1
ATOM 2001 C CA . ASP A 1 251 ? 9.381 37.520 0.673 1.00 41.97 251 ASP A CA 1
ATOM 2002 C C . ASP A 1 251 ? 8.716 38.463 -0.355 1.00 41.97 251 ASP A C 1
ATOM 2004 O O . ASP A 1 251 ? 9.217 38.560 -1.502 1.00 41.97 251 ASP A O 1
#

Foldseek 3Di:
DPPPVCVVVLVVCCPDLNVVVVDPDDDALPRDDDDDDQDDQDDLDDPCVVLLPDDDPDPVSVVVSVVSVVVSVVVVVVSVVSVVVSVVVVVVVVVSNVVSVVRVVVVVVVVCVLVPPDLPSVPDDDDCPDPVNVVSVVVVVVVVVVVVVVVVVVVVVVVVLVVLQVVLVVVQVVLVVVLVVLVVVLVVQQVVVVVVVVVCVVVVHDDPDDHDDRDDRDDRDDRPDDPPPDDDDDDDPDPPPPPPPDPDDDD

Secondary structure (DSSP, 8-state):
---TTTHHHHHHHTTSTTGGGT--SPPPTTSPP-------PPP---SSHHHHHSPPSSHHHHHHHHHHHHHHHHHHHHHHHHHHHHHHHHHHHHHHHHHHHHHHHHHHHHHHHHHHS-SSTT-----TTSHHHHHHHHHHHHHHHHHHHHHHHHHHHHHHHHHHHHHHHHHHHHHHHHHHHHHHHHHHHHHHHHHHHHHHHHTTPPP-PPPP---PPPPPPPP----------------------------